Protein AF-A0ABD1WLR8-F1 (afdb_monomer_lite)
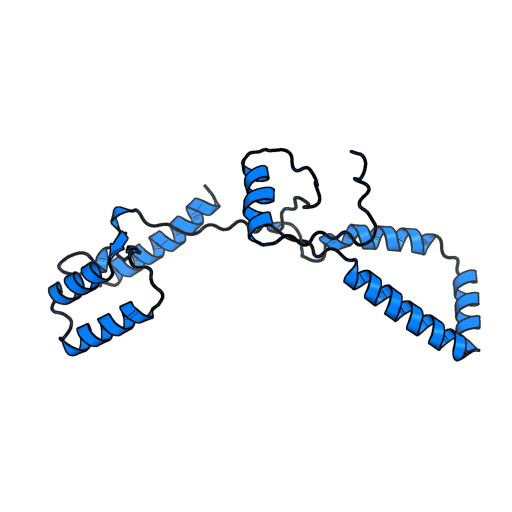
Radius of gyration: 30.04 Å; chains: 1; bounding box: 55×39×84 Å

pLDDT: mean 82.04, std 11.52, range [43.66, 96.5]

Structure (mmCIF, N/CA/C/O backbone):
data_AF-A0ABD1WLR8-F1
#
_entry.id   AF-A0ABD1WLR8-F1
#
loop_
_atom_site.group_PDB
_atom_site.id
_atom_site.type_symbol
_atom_site.label_atom_id
_atom_site.label_alt_id
_atom_site.label_comp_id
_atom_site.label_asym_id
_atom_site.label_entity_id
_atom_site.label_seq_id
_atom_site.pdbx_PDB_ins_code
_atom_site.Cartn_x
_atom_site.Cartn_y
_atom_site.Cartn_z
_atom_site.occupancy
_atom_site.B_iso_or_equiv
_atom_site.auth_seq_id
_atom_site.auth_comp_id
_atom_site.auth_asym_id
_atom_site.auth_atom_id
_atom_site.pdbx_PDB_model_num
ATOM 1 N N . MET A 1 1 ? 25.481 14.832 -16.819 1.00 43.66 1 MET A N 1
ATOM 2 C CA . MET A 1 1 ? 26.320 13.891 -16.044 1.00 43.66 1 MET A CA 1
ATOM 3 C C . MET A 1 1 ? 26.697 12.745 -16.978 1.00 43.66 1 MET A C 1
ATOM 5 O O . MET A 1 1 ? 25.831 12.328 -17.736 1.00 43.66 1 MET A O 1
ATOM 9 N N . ALA A 1 2 ? 27.966 12.332 -17.043 1.00 44.97 2 ALA A N 1
ATOM 10 C CA . ALA A 1 2 ? 28.399 11.295 -17.988 1.00 44.97 2 ALA A CA 1
ATOM 11 C C . ALA A 1 2 ? 27.737 9.940 -17.654 1.00 44.97 2 ALA A C 1
ATOM 13 O O . ALA A 1 2 ? 27.607 9.628 -16.468 1.00 44.97 2 ALA A O 1
ATOM 14 N N . PRO A 1 3 ? 27.304 9.147 -18.652 1.00 57.06 3 PRO A N 1
ATOM 15 C CA . PRO A 1 3 ? 26.682 7.851 -18.405 1.00 57.06 3 PRO A CA 1
ATOM 16 C C . PRO A 1 3 ? 27.693 6.899 -17.758 1.00 57.06 3 PRO A C 1
ATOM 18 O O . PRO A 1 3 ? 28.807 6.732 -18.254 1.00 57.06 3 PRO A O 1
ATOM 21 N N . VAL A 1 4 ? 27.308 6.281 -16.641 1.00 63.69 4 VAL A N 1
ATOM 22 C CA . VAL A 1 4 ? 28.120 5.260 -15.969 1.00 63.69 4 VAL A CA 1
ATOM 23 C C . VAL A 1 4 ? 28.289 4.076 -16.925 1.00 63.69 4 VAL A C 1
ATOM 25 O O . VAL A 1 4 ? 27.307 3.456 -17.332 1.00 63.69 4 VAL A O 1
ATOM 28 N N . SER A 1 5 ? 29.529 3.775 -17.316 1.00 72.38 5 SER A N 1
ATOM 29 C CA . SER A 1 5 ? 29.838 2.664 -18.219 1.00 72.38 5 SER A CA 1
ATOM 30 C C . SER A 1 5 ? 29.736 1.335 -17.469 1.00 72.38 5 SER A C 1
ATOM 32 O O . SER A 1 5 ? 30.703 0.872 -16.863 1.00 72.38 5 SER A O 1
ATOM 34 N N . LEU A 1 6 ? 28.545 0.739 -17.477 1.00 76.69 6 LEU A N 1
ATOM 35 C CA . LEU A 1 6 ? 28.316 -0.589 -16.917 1.00 76.69 6 LEU A CA 1
ATOM 36 C C . LEU A 1 6 ? 28.769 -1.666 -17.917 1.00 76.69 6 LEU A C 1
ATOM 38 O O . LEU A 1 6 ? 28.591 -1.493 -19.127 1.00 76.69 6 LEU A O 1
ATOM 42 N N . PRO A 1 7 ? 29.349 -2.783 -17.443 1.00 81.00 7 PRO A N 1
ATOM 43 C CA . PRO A 1 7 ? 29.744 -3.876 -18.317 1.00 81.00 7 PRO A CA 1
ATOM 44 C C . PRO A 1 7 ? 28.524 -4.490 -19.033 1.00 81.00 7 PRO A C 1
ATOM 46 O O . PRO A 1 7 ? 27.419 -4.513 -18.474 1.00 81.00 7 PRO A O 1
ATOM 49 N N . PRO A 1 8 ? 28.701 -5.021 -20.257 1.00 70.31 8 PRO A N 1
ATOM 50 C CA . PRO A 1 8 ? 27.630 -5.685 -20.991 1.00 70.31 8 PRO A CA 1
ATOM 51 C C . PRO A 1 8 ? 26.974 -6.794 -20.160 1.00 70.31 8 PRO A C 1
ATOM 53 O O . PRO A 1 8 ? 27.658 -7.614 -19.552 1.00 70.31 8 PRO A O 1
ATOM 56 N N . GLY A 1 9 ? 25.640 -6.824 -20.142 1.00 75.62 9 GLY A N 1
ATOM 57 C CA . GLY A 1 9 ? 24.861 -7.806 -19.379 1.00 75.62 9 GLY A CA 1
ATOM 58 C C . GLY A 1 9 ? 24.469 -7.365 -17.966 1.00 75.62 9 GLY A C 1
ATOM 59 O O . GLY A 1 9 ? 23.614 -8.016 -17.366 1.00 75.62 9 GLY A O 1
ATOM 60 N N . PHE A 1 10 ? 25.003 -6.249 -17.459 1.00 77.19 10 PHE A N 1
ATOM 61 C CA . PHE A 1 10 ? 24.527 -5.660 -16.209 1.00 77.19 10 PHE A CA 1
ATOM 62 C C . PHE A 1 10 ? 23.103 -5.121 -16.383 1.00 77.19 10 PHE A C 1
ATOM 64 O O . PHE A 1 10 ? 22.791 -4.433 -17.357 1.00 77.19 10 PHE A O 1
ATOM 71 N N . ARG A 1 11 ? 22.215 -5.463 -15.448 1.00 80.50 11 ARG A N 1
ATOM 72 C CA . ARG A 1 11 ? 20.791 -5.123 -15.504 1.00 80.50 11 ARG A CA 1
ATOM 73 C C . ARG A 1 11 ? 20.344 -4.611 -14.155 1.00 80.50 11 ARG A C 1
ATOM 75 O O . ARG A 1 11 ? 20.777 -5.108 -13.122 1.00 80.50 11 ARG A O 1
ATOM 82 N N . PHE A 1 12 ? 19.428 -3.656 -14.181 1.00 85.31 12 PHE A N 1
ATOM 83 C CA . PHE A 1 12 ? 18.734 -3.240 -12.978 1.00 85.31 12 PHE A CA 1
ATOM 84 C C . PHE A 1 12 ? 17.734 -4.334 -12.575 1.00 85.31 12 PHE A C 1
ATOM 86 O O . PHE A 1 12 ? 16.704 -4.505 -13.229 1.00 85.31 12 PHE A O 1
ATOM 93 N N . HIS A 1 13 ? 18.084 -5.126 -11.559 1.00 85.50 13 HIS A N 1
ATOM 94 C CA . HIS A 1 13 ? 17.246 -6.202 -11.019 1.00 85.50 13 HIS A CA 1
ATOM 95 C C . HIS A 1 13 ? 17.310 -6.237 -9.481 1.00 85.50 13 HIS A C 1
ATOM 97 O O . HIS A 1 13 ? 17.793 -7.215 -8.909 1.00 85.50 13 HIS A O 1
ATOM 103 N N . PRO A 1 14 ? 16.910 -5.141 -8.811 1.00 89.00 14 PRO A N 1
ATOM 104 C CA . PRO A 1 14 ? 16.972 -5.062 -7.359 1.00 89.00 14 PRO A CA 1
ATOM 105 C C . PRO A 1 14 ? 15.937 -5.986 -6.708 1.00 89.00 14 PRO A C 1
ATOM 107 O O . PRO A 1 14 ? 14.870 -6.238 -7.270 1.00 89.00 14 PRO A O 1
ATOM 110 N N . LYS A 1 15 ? 16.232 -6.448 -5.495 1.00 90.62 15 LYS A N 1
ATOM 111 C CA . LYS A 1 15 ? 15.240 -7.042 -4.591 1.00 90.62 15 LYS A CA 1
ATOM 112 C C . LYS A 1 15 ? 14.341 -5.956 -3.997 1.00 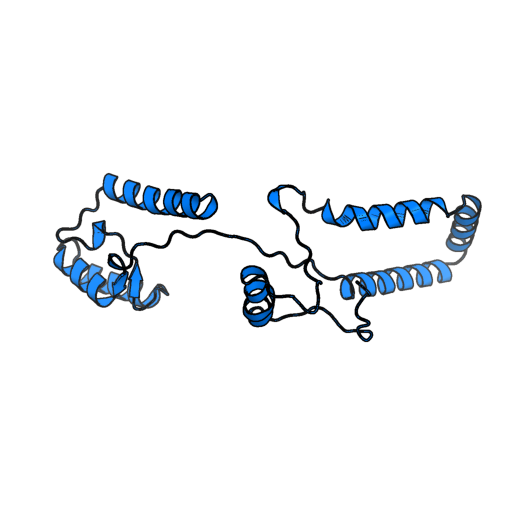90.62 15 LYS A C 1
ATOM 114 O O . LYS A 1 15 ? 14.742 -4.795 -3.908 1.00 90.62 15 LYS A O 1
ATOM 119 N N . ASP A 1 16 ? 13.173 -6.348 -3.493 1.00 90.31 16 ASP A N 1
ATOM 120 C CA . ASP A 1 16 ? 12.236 -5.438 -2.814 1.00 90.31 16 ASP A CA 1
ATOM 121 C C . ASP A 1 16 ? 12.913 -4.669 -1.665 1.00 90.31 16 ASP A C 1
ATOM 123 O O . ASP A 1 16 ? 12.759 -3.457 -1.526 1.00 90.31 16 ASP A O 1
ATOM 127 N N . GLU A 1 17 ? 13.757 -5.360 -0.895 1.00 90.44 17 GLU A N 1
ATOM 128 C CA . GLU A 1 17 ? 14.561 -4.776 0.182 1.00 90.44 17 GLU A CA 1
ATOM 129 C C . GLU A 1 17 ? 15.505 -3.678 -0.324 1.00 90.44 17 GLU A C 1
ATOM 131 O O . GLU A 1 17 ? 15.658 -2.647 0.323 1.00 90.44 17 GLU A O 1
ATOM 136 N N . GLU A 1 18 ? 16.121 -3.863 -1.492 1.00 88.44 18 GLU A N 1
ATOM 137 C CA . GLU A 1 18 ? 17.053 -2.897 -2.077 1.00 88.44 18 GLU A CA 1
ATOM 138 C C . GLU A 1 18 ? 16.301 -1.681 -2.633 1.00 88.44 18 GLU A C 1
ATOM 140 O O . GLU A 1 18 ? 16.735 -0.543 -2.443 1.00 88.44 18 GLU A O 1
ATOM 145 N N . LEU A 1 19 ? 15.134 -1.894 -3.253 1.00 89.88 19 LEU A N 1
ATOM 146 C CA . LEU A 1 19 ? 14.253 -0.809 -3.695 1.00 89.88 19 LEU A CA 1
ATOM 147 C C . LEU A 1 19 ? 13.843 0.089 -2.524 1.00 89.88 19 LEU A C 1
ATOM 149 O O . LEU A 1 19 ? 13.951 1.313 -2.619 1.00 89.88 19 LEU A O 1
ATOM 153 N N . VAL A 1 20 ? 13.428 -0.505 -1.405 1.00 89.00 20 VAL A N 1
ATOM 154 C CA . VAL A 1 20 ? 12.963 0.250 -0.237 1.00 89.00 20 VAL A CA 1
ATOM 155 C C . VAL A 1 20 ? 14.137 0.847 0.545 1.00 89.00 20 VAL A C 1
ATOM 157 O O . VAL A 1 20 ? 14.196 2.058 0.771 1.00 89.00 20 VAL A O 1
ATOM 160 N N . ALA A 1 21 ? 15.088 0.014 0.969 1.00 88.00 21 ALA A N 1
ATOM 161 C CA . ALA A 1 21 ? 16.124 0.411 1.919 1.00 88.00 21 ALA A CA 1
ATOM 162 C C . ALA A 1 21 ? 17.217 1.285 1.296 1.00 88.00 21 ALA A C 1
ATOM 164 O O . ALA A 1 21 ? 17.804 2.105 2.007 1.00 88.00 21 ALA A O 1
ATOM 165 N N . TYR A 1 22 ? 17.488 1.131 -0.005 1.00 89.44 22 TYR A N 1
ATOM 166 C CA . TYR A 1 22 ? 18.488 1.932 -0.705 1.00 89.44 22 TYR A CA 1
ATOM 167 C C . TYR A 1 22 ? 17.846 3.056 -1.520 1.00 89.44 22 TYR A C 1
ATOM 169 O O . TYR A 1 22 ? 18.110 4.222 -1.229 1.00 89.44 22 TYR A O 1
ATOM 177 N N . TYR A 1 23 ? 17.002 2.746 -2.510 1.00 90.56 23 TYR A N 1
ATOM 178 C CA . TYR A 1 23 ? 16.517 3.758 -3.461 1.00 90.56 23 TYR A CA 1
ATOM 179 C C . TYR A 1 23 ? 15.489 4.704 -2.834 1.00 90.56 23 TYR A C 1
ATOM 181 O O . TYR A 1 23 ? 15.702 5.918 -2.809 1.00 90.56 23 TYR A O 1
ATOM 189 N N . LEU A 1 24 ? 14.404 4.156 -2.283 1.00 88.88 24 LEU A N 1
ATOM 190 C CA . LEU A 1 24 ? 13.318 4.948 -1.710 1.00 88.88 24 LEU A CA 1
ATOM 191 C C . LEU A 1 24 ? 13.783 5.743 -0.488 1.00 88.88 24 LEU A C 1
ATOM 193 O O . LEU A 1 24 ? 13.607 6.959 -0.429 1.00 88.88 24 LEU A O 1
ATOM 197 N N . LYS A 1 25 ? 14.446 5.075 0.463 1.00 87.94 25 LYS A N 1
ATOM 198 C CA . LYS A 1 25 ? 14.953 5.720 1.679 1.00 87.94 25 LYS A CA 1
ATOM 199 C C . LYS A 1 25 ? 15.925 6.859 1.373 1.00 87.94 25 LYS A C 1
ATOM 201 O O . LYS A 1 25 ? 15.862 7.900 2.023 1.00 87.94 25 LYS A O 1
ATOM 206 N N . ARG A 1 26 ? 16.830 6.695 0.398 1.00 90.50 26 ARG A N 1
ATOM 207 C CA . ARG A 1 26 ? 17.733 7.784 -0.004 1.00 90.50 26 ARG A CA 1
ATOM 208 C C . ARG A 1 26 ? 16.971 8.935 -0.645 1.00 90.50 26 ARG A C 1
ATOM 210 O O . ARG A 1 26 ? 17.243 10.071 -0.277 1.00 90.50 26 ARG A O 1
ATOM 217 N N . LYS A 1 27 ? 16.009 8.651 -1.527 1.00 86.88 27 LYS A N 1
ATOM 218 C CA . LYS A 1 27 ? 15.189 9.680 -2.176 1.00 86.88 27 LYS A CA 1
ATOM 219 C C . LYS A 1 27 ? 14.429 10.537 -1.159 1.00 86.88 27 LYS A C 1
ATOM 221 O O . LYS A 1 27 ? 14.543 11.756 -1.206 1.00 86.88 27 LYS A O 1
ATOM 226 N N . ILE A 1 28 ? 13.740 9.911 -0.201 1.00 88.56 28 ILE A N 1
ATOM 227 C CA . ILE A 1 28 ? 12.995 10.617 0.861 1.00 88.56 28 ILE A CA 1
ATOM 228 C C . ILE A 1 28 ? 13.931 11.493 1.705 1.00 88.56 28 ILE A C 1
ATOM 230 O O . ILE A 1 28 ? 13.600 12.625 2.040 1.00 88.56 28 ILE A O 1
ATOM 234 N N . ASN A 1 29 ? 15.134 11.000 2.001 1.00 91.19 29 ASN A N 1
ATOM 235 C CA . ASN A 1 29 ? 16.132 11.741 2.773 1.00 91.19 29 ASN A CA 1
ATOM 236 C C . ASN A 1 29 ? 16.923 12.769 1.940 1.00 91.19 29 ASN A C 1
ATOM 238 O O . ASN A 1 29 ? 17.927 13.291 2.426 1.00 91.19 29 ASN A O 1
ATOM 242 N N . GLY A 1 30 ? 16.561 13.005 0.672 1.00 85.81 30 GLY A N 1
ATOM 243 C CA . GLY A 1 30 ? 17.294 13.900 -0.232 1.00 85.81 30 GLY A CA 1
ATOM 244 C C . GLY A 1 30 ? 18.744 13.469 -0.497 1.00 85.81 30 GLY A C 1
ATOM 245 O O . GLY A 1 30 ? 19.585 14.279 -0.884 1.00 85.81 30 GLY A O 1
ATOM 246 N N . CYS A 1 31 ? 19.073 12.201 -0.251 1.00 85.75 31 CYS A N 1
ATOM 247 C CA . CYS A 1 31 ? 20.410 11.658 -0.442 1.00 85.75 31 CYS A CA 1
ATOM 248 C C . CYS A 1 31 ? 20.652 11.336 -1.919 1.00 85.75 31 CYS A C 1
ATOM 250 O O . CYS A 1 31 ? 19.808 10.749 -2.594 1.00 85.75 31 CYS A O 1
ATOM 252 N N . LYS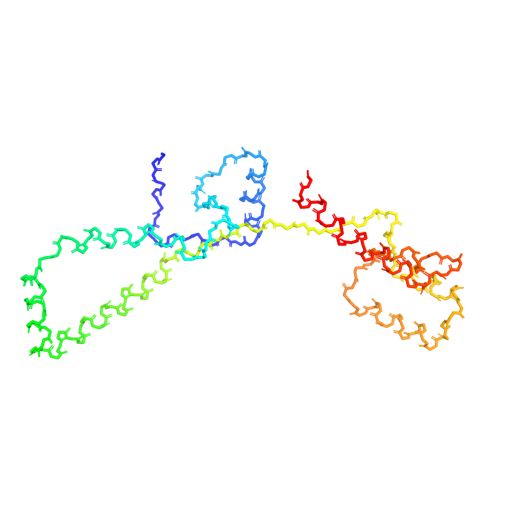 A 1 32 ? 21.858 11.639 -2.404 1.00 82.81 32 LYS A N 1
ATOM 253 C CA . LYS A 1 32 ? 22.264 11.342 -3.781 1.00 82.81 32 LYS A CA 1
ATOM 254 C C . LYS A 1 32 ? 22.234 9.831 -4.056 1.00 82.81 32 LYS A C 1
ATOM 256 O O . LYS A 1 32 ? 22.822 9.043 -3.312 1.00 82.81 32 LYS A O 1
ATOM 261 N N . ILE A 1 33 ? 21.583 9.435 -5.147 1.00 85.00 33 ILE A N 1
ATOM 262 C CA . ILE A 1 33 ? 21.573 8.055 -5.645 1.00 85.00 33 ILE A CA 1
ATOM 263 C C . ILE A 1 33 ? 22.722 7.914 -6.651 1.00 85.00 33 ILE A C 1
ATOM 265 O O . ILE A 1 33 ? 22.885 8.749 -7.537 1.00 85.00 33 ILE A O 1
ATOM 269 N N . GLU A 1 34 ? 23.563 6.890 -6.489 1.00 76.00 34 GLU A N 1
ATOM 270 C CA . GLU A 1 34 ? 24.761 6.693 -7.329 1.00 76.00 34 GLU A CA 1
ATOM 271 C C . GLU A 1 34 ? 24.412 6.368 -8.785 1.00 76.00 34 GLU A C 1
ATOM 273 O O . GLU A 1 34 ? 25.158 6.708 -9.702 1.00 76.00 34 GLU A O 1
ATOM 278 N N . LEU A 1 35 ? 23.255 5.741 -8.983 1.00 72.81 35 LEU A N 1
ATOM 279 C CA . LEU A 1 35 ? 22.714 5.336 -10.267 1.00 72.81 35 LEU A CA 1
ATOM 280 C C . LEU A 1 35 ? 21.312 5.936 -10.423 1.00 72.81 35 LEU A C 1
ATOM 282 O O . LEU A 1 35 ? 20.330 5.375 -9.939 1.00 72.81 35 LEU A O 1
ATOM 286 N N . GLU A 1 36 ? 21.220 7.082 -11.097 1.00 69.62 36 GLU A N 1
ATOM 287 C CA . GLU A 1 36 ? 19.968 7.794 -11.407 1.00 69.62 36 GLU A CA 1
ATOM 288 C C . GLU A 1 36 ? 19.190 7.071 -12.531 1.00 69.62 36 GLU A C 1
ATOM 290 O O . GLU A 1 36 ? 18.945 7.596 -13.612 1.00 69.62 36 GLU A O 1
ATOM 295 N N . ILE A 1 37 ? 18.893 5.787 -12.303 1.00 77.88 37 ILE A N 1
ATOM 296 C CA . ILE A 1 37 ? 18.243 4.874 -13.257 1.00 77.88 37 ILE A CA 1
ATOM 297 C C . ILE A 1 37 ? 16.712 4.982 -13.169 1.00 77.88 37 ILE A C 1
ATOM 299 O O . ILE A 1 37 ? 16.018 4.727 -14.152 1.00 77.88 37 ILE A O 1
ATOM 303 N N . ILE A 1 38 ? 16.174 5.338 -11.997 1.00 80.25 38 ILE A N 1
ATOM 304 C CA . ILE A 1 38 ? 14.731 5.470 -11.765 1.00 80.25 38 ILE A CA 1
ATOM 305 C C . ILE A 1 38 ? 14.299 6.888 -12.151 1.00 80.25 38 ILE A C 1
ATOM 307 O O . ILE A 1 38 ? 14.689 7.854 -11.501 1.00 80.25 38 ILE A O 1
ATOM 311 N N . LEU A 1 39 ? 13.493 6.998 -13.207 1.00 73.75 39 LEU A N 1
ATOM 312 C CA . LEU A 1 39 ? 12.928 8.263 -13.681 1.00 73.75 39 LEU A CA 1
ATOM 313 C C . LEU A 1 39 ? 11.820 8.761 -12.743 1.00 73.75 39 LEU A C 1
ATOM 315 O O . LEU A 1 39 ? 10.993 7.978 -12.276 1.00 73.75 39 LEU A O 1
ATOM 319 N N . GLU A 1 40 ? 11.765 10.072 -12.522 1.00 71.69 40 GLU A N 1
ATOM 320 C CA . GLU A 1 40 ? 10.657 10.724 -11.822 1.00 71.69 40 GLU A CA 1
ATOM 321 C C . GLU A 1 40 ? 9.584 11.135 -12.828 1.00 71.69 40 GLU A C 1
ATOM 323 O O . GLU A 1 40 ? 9.838 11.938 -13.725 1.00 71.69 40 GLU A O 1
ATOM 328 N N . VAL A 1 41 ? 8.388 10.561 -12.703 1.00 74.94 41 VAL A N 1
ATOM 329 C CA . VAL A 1 41 ? 7.246 10.860 -13.572 1.00 74.94 41 VAL A CA 1
ATOM 330 C C . VAL A 1 41 ? 5.987 10.913 -12.720 1.00 74.94 41 VAL A C 1
ATOM 332 O O . VAL A 1 41 ? 5.774 10.049 -11.870 1.00 74.94 41 VAL A O 1
ATOM 335 N N . ASP A 1 42 ? 5.147 11.914 -12.972 1.00 73.31 42 ASP A N 1
ATOM 336 C CA . ASP A 1 42 ? 3.802 11.995 -12.410 1.00 73.31 42 ASP A CA 1
ATOM 337 C C . ASP A 1 42 ? 2.868 11.058 -13.188 1.00 73.31 42 ASP A C 1
ATOM 339 O O . ASP A 1 42 ? 2.379 11.384 -14.272 1.00 73.31 42 ASP A O 1
ATOM 343 N N . LEU A 1 43 ? 2.652 9.862 -12.642 1.00 68.88 43 LEU A N 1
ATOM 344 C CA . LEU A 1 43 ? 1.846 8.812 -13.271 1.00 68.88 43 LEU A CA 1
ATOM 345 C C . LEU A 1 43 ? 0.376 9.186 -13.439 1.00 68.88 43 LEU A C 1
ATOM 347 O O . LEU A 1 43 ? -0.296 8.610 -14.287 1.00 68.88 43 LEU A O 1
ATOM 351 N N . TYR A 1 44 ? -0.123 10.145 -12.663 1.00 65.44 44 TYR A N 1
ATOM 352 C CA . TYR A 1 44 ? -1.524 10.550 -12.717 1.00 65.44 44 TYR A CA 1
ATOM 353 C C . TYR A 1 44 ? -1.813 11.530 -13.857 1.00 65.44 44 TYR A C 1
ATOM 355 O O . TYR A 1 44 ? -2.974 11.785 -14.170 1.00 65.44 44 TYR A O 1
ATOM 363 N N . LYS A 1 45 ? -0.770 12.070 -14.498 1.00 73.94 45 LYS A N 1
ATOM 364 C CA . LYS A 1 45 ? -0.885 13.011 -15.622 1.00 73.94 45 LYS A CA 1
ATOM 365 C C . LYS A 1 45 ? -0.517 12.414 -16.976 1.00 73.94 45 LYS A C 1
ATOM 367 O O . LYS A 1 45 ? -0.547 13.134 -17.973 1.00 73.94 45 LYS A O 1
ATOM 372 N N . CYS A 1 46 ? -0.139 11.142 -17.027 1.00 65.94 46 CYS A N 1
ATOM 373 C CA . CYS A 1 46 ? 0.333 10.499 -18.249 1.00 65.94 46 CYS A CA 1
ATOM 374 C C . CYS A 1 46 ? -0.404 9.186 -18.474 1.00 65.94 46 CYS A C 1
ATOM 376 O O . CYS A 1 46 ? -0.557 8.386 -17.551 1.00 65.94 46 CYS A O 1
ATOM 378 N N . GLU A 1 47 ? -0.809 8.924 -19.713 1.00 68.31 47 GLU A N 1
ATOM 379 C CA . GLU A 1 47 ? -1.316 7.607 -20.061 1.00 68.31 47 GLU A CA 1
ATOM 380 C C . GLU A 1 47 ? -0.136 6.619 -20.161 1.00 68.31 47 GLU A C 1
ATOM 382 O O . GLU A 1 47 ? 0.979 7.006 -20.530 1.00 68.31 47 GLU A O 1
ATOM 387 N N . PRO A 1 48 ? -0.323 5.321 -19.858 1.00 69.56 48 PRO A N 1
ATOM 388 C CA . PRO A 1 48 ? 0.777 4.350 -19.805 1.00 69.56 48 PRO A CA 1
ATOM 389 C C . 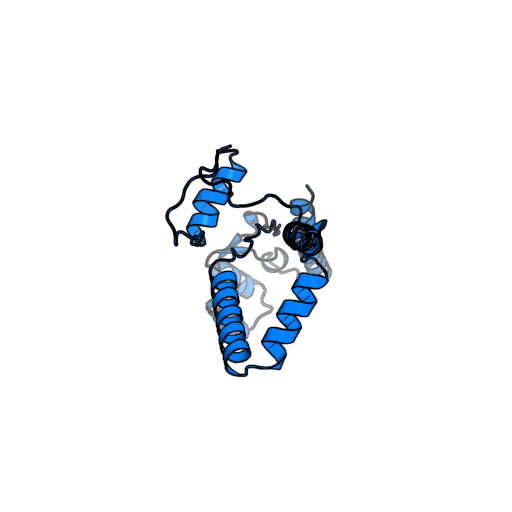PRO A 1 48 ? 1.638 4.271 -21.080 1.00 69.56 48 PRO A C 1
ATOM 391 O O . PRO A 1 48 ? 2.810 3.888 -21.026 1.00 69.56 48 PRO A O 1
ATOM 394 N N . TRP A 1 49 ? 1.068 4.620 -22.237 1.00 70.31 49 TRP A N 1
ATOM 395 C CA . TRP A 1 49 ? 1.747 4.642 -23.535 1.00 70.31 49 TRP A CA 1
ATOM 396 C C . TRP A 1 49 ? 2.530 5.927 -23.818 1.00 70.31 49 TRP A C 1
ATOM 398 O O . TRP A 1 49 ? 3.445 5.889 -24.644 1.00 70.31 49 TRP A O 1
ATOM 408 N N . ASP A 1 50 ? 2.261 7.027 -23.115 1.00 71.19 50 ASP A N 1
ATOM 409 C CA . ASP A 1 50 ? 2.980 8.293 -23.306 1.00 71.19 50 ASP A CA 1
ATOM 410 C C . ASP A 1 50 ? 4.464 8.171 -22.935 1.00 71.19 50 ASP A C 1
ATOM 412 O O . ASP A 1 50 ? 5.326 8.858 -23.487 1.00 71.19 50 ASP A O 1
ATOM 416 N N . LEU A 1 51 ? 4.805 7.195 -22.090 1.00 65.94 51 LEU A N 1
ATOM 417 C CA . LEU A 1 51 ? 6.190 6.870 -21.759 1.00 65.94 51 LEU A CA 1
ATOM 418 C C . LEU A 1 51 ? 6.996 6.275 -22.936 1.00 65.94 51 LEU A C 1
ATOM 420 O O . LEU A 1 51 ? 8.219 6.165 -22.848 1.00 65.94 51 LEU A O 1
ATOM 424 N N . LEU A 1 52 ? 6.340 5.865 -24.032 1.00 65.75 52 LEU A N 1
ATOM 425 C CA . LEU A 1 52 ? 6.971 5.277 -25.228 1.00 65.75 52 LEU A CA 1
ATOM 426 C C . LEU A 1 52 ? 7.250 6.298 -26.339 1.00 65.75 52 LEU A C 1
ATOM 428 O O . LEU A 1 52 ? 7.973 5.993 -27.292 1.00 65.75 52 LEU A O 1
ATOM 432 N N . VAL A 1 53 ? 6.722 7.514 -26.212 1.00 70.88 53 VAL A N 1
ATOM 433 C CA . VAL A 1 53 ? 6.873 8.608 -27.181 1.00 70.88 53 VAL A CA 1
ATOM 434 C C . VAL A 1 53 ? 8.335 8.905 -27.572 1.00 70.88 53 VAL A C 1
ATOM 436 O O . VAL A 1 53 ? 8.582 9.085 -28.769 1.00 70.88 53 VAL A O 1
ATOM 439 N N . PRO A 1 54 ? 9.346 8.900 -26.672 1.00 64.81 54 PRO A N 1
ATOM 440 C CA . PRO A 1 54 ? 10.734 9.135 -27.086 1.00 64.81 54 PRO A CA 1
ATOM 441 C C . PRO A 1 54 ? 11.288 8.055 -28.032 1.00 64.81 54 PRO A C 1
ATOM 443 O O . PRO A 1 54 ? 12.045 8.379 -28.947 1.00 64.81 54 PRO A O 1
ATOM 446 N N . LEU A 1 55 ? 10.866 6.791 -27.890 1.00 57.81 55 LEU A N 1
ATOM 447 C CA . LEU A 1 55 ? 11.251 5.718 -28.818 1.00 57.81 55 LEU A CA 1
ATOM 448 C C . LEU A 1 55 ? 10.591 5.901 -30.189 1.00 57.81 55 LEU A C 1
ATOM 450 O O . LEU A 1 55 ? 11.251 5.743 -31.215 1.00 57.81 55 LEU A O 1
ATOM 454 N N . LEU A 1 56 ? 9.315 6.296 -30.215 1.00 68.56 56 LEU A N 1
ATOM 455 C CA . LEU A 1 56 ? 8.590 6.574 -31.459 1.00 68.56 56 LEU A CA 1
ATOM 456 C C . LEU A 1 56 ? 9.215 7.740 -32.238 1.00 68.56 56 LEU A C 1
ATOM 458 O O . LEU A 1 56 ? 9.285 7.690 -33.466 1.00 68.56 56 LEU A O 1
ATOM 462 N N . ARG A 1 57 ? 9.748 8.755 -31.544 1.00 65.00 57 ARG A N 1
ATOM 463 C CA . ARG A 1 57 ? 10.451 9.877 -32.186 1.00 65.00 57 ARG A CA 1
ATOM 464 C C . ARG A 1 57 ? 11.766 9.469 -32.840 1.00 65.00 57 ARG A C 1
ATOM 466 O O . ARG A 1 57 ? 12.005 9.860 -33.981 1.00 65.00 57 ARG A O 1
ATOM 473 N N . ILE A 1 58 ? 12.572 8.645 -32.174 1.00 67.31 58 ILE A N 1
ATOM 474 C CA . ILE A 1 58 ? 13.828 8.122 -32.738 1.00 67.31 58 ILE A CA 1
ATOM 475 C C . ILE A 1 58 ? 13.542 7.262 -33.977 1.00 67.31 58 ILE A C 1
ATOM 477 O O . ILE A 1 58 ? 14.185 7.431 -35.011 1.00 67.31 58 ILE A O 1
ATOM 481 N N . VAL A 1 59 ? 12.526 6.397 -33.906 1.00 68.94 59 VAL A N 1
ATOM 482 C CA . VAL A 1 59 ? 12.094 5.576 -35.047 1.00 68.94 59 VAL A CA 1
ATOM 483 C C . VAL A 1 59 ? 11.617 6.457 -36.206 1.00 68.94 59 VAL A C 1
ATOM 485 O O . VAL A 1 59 ? 12.028 6.230 -37.340 1.00 68.94 59 VAL A O 1
ATOM 488 N N . SER A 1 60 ? 10.835 7.509 -35.941 1.00 68.94 60 SER A N 1
ATOM 489 C CA . SER A 1 60 ? 10.365 8.429 -36.989 1.00 68.94 60 SER A CA 1
ATOM 490 C C . SER A 1 60 ? 11.501 9.188 -37.691 1.00 68.94 60 SER A C 1
ATOM 492 O O . SER A 1 60 ? 11.483 9.325 -38.913 1.00 68.94 60 SER A O 1
ATOM 494 N N . ALA A 1 61 ? 12.529 9.609 -36.945 1.00 65.62 61 ALA A N 1
ATOM 495 C CA . ALA A 1 61 ? 13.698 10.285 -37.502 1.00 65.62 61 ALA A CA 1
ATOM 496 C C . ALA A 1 61 ? 14.555 9.332 -38.353 1.00 65.62 61 ALA A C 1
ATOM 498 O O . ALA A 1 61 ? 15.051 9.715 -39.412 1.00 65.62 61 ALA A O 1
ATOM 499 N N . HIS A 1 62 ? 14.672 8.062 -37.958 1.00 61.66 62 HIS A N 1
ATOM 500 C CA . HIS A 1 62 ? 15.358 7.058 -38.773 1.00 61.66 62 HIS A CA 1
ATOM 501 C C . HIS A 1 62 ? 14.562 6.643 -40.017 1.00 61.66 62 HIS A C 1
ATOM 503 O O . HIS A 1 62 ? 15.160 6.425 -41.072 1.00 61.66 62 HIS A O 1
ATOM 509 N N . LEU A 1 63 ? 13.227 6.608 -39.953 1.00 61.25 63 LEU A N 1
ATOM 510 C CA . LEU A 1 63 ? 12.399 6.395 -41.145 1.00 61.25 63 LEU A CA 1
ATOM 511 C C . LEU A 1 63 ? 12.564 7.522 -42.175 1.00 61.25 63 LEU A C 1
ATOM 513 O O . LEU A 1 63 ? 12.543 7.240 -43.368 1.00 61.25 63 LEU A O 1
ATOM 517 N N . SER A 1 64 ? 12.800 8.769 -41.746 1.00 61.69 64 SER A N 1
ATOM 518 C CA . SER A 1 64 ? 13.049 9.881 -42.680 1.00 61.69 64 SER A CA 1
ATOM 519 C C . SER A 1 64 ? 14.380 9.801 -43.442 1.00 61.69 64 SER A C 1
ATOM 521 O O . SER A 1 64 ? 14.548 10.511 -44.428 1.00 61.69 64 SER A O 1
ATOM 523 N N . THR A 1 65 ? 15.307 8.928 -43.031 1.00 67.00 65 THR A N 1
ATOM 524 C CA . THR A 1 65 ? 16.575 8.685 -43.749 1.00 67.00 65 THR A CA 1
ATOM 525 C C . THR A 1 65 ? 16.512 7.537 -44.763 1.00 67.00 65 THR A C 1
ATOM 527 O O . THR A 1 65 ? 17.476 7.330 -45.492 1.00 67.00 65 THR A O 1
ATOM 530 N N . PHE A 1 66 ? 15.402 6.795 -44.826 1.00 65.50 66 PHE A N 1
ATOM 531 C CA . PHE A 1 66 ? 15.226 5.667 -45.745 1.00 65.50 66 PHE A CA 1
ATOM 532 C C . PHE A 1 66 ? 14.622 6.142 -47.078 1.00 65.50 66 PHE A C 1
ATOM 534 O O . PHE A 1 66 ? 13.520 6.693 -47.095 1.00 65.50 66 PHE A O 1
ATOM 541 N N . SER A 1 67 ? 15.324 5.935 -48.198 1.00 72.31 67 SER A N 1
ATOM 542 C CA . SER A 1 67 ? 14.837 6.311 -49.533 1.00 72.31 67 SER A CA 1
ATOM 543 C C . SER A 1 67 ? 13.845 5.279 -50.089 1.00 72.31 67 SER A C 1
ATOM 545 O O . SER A 1 67 ? 13.888 4.092 -49.758 1.00 72.31 67 SER A O 1
ATOM 547 N N . VAL A 1 68 ? 12.951 5.714 -50.983 1.00 69.25 68 VAL A N 1
ATOM 548 C CA . VAL A 1 68 ? 11.992 4.835 -51.682 1.00 69.25 68 VAL A CA 1
ATOM 549 C C . VAL A 1 68 ? 12.722 3.813 -52.565 1.00 69.25 68 VAL A C 1
ATOM 551 O O . VAL A 1 68 ? 12.252 2.687 -52.724 1.00 69.25 68 VAL A O 1
ATOM 554 N N . GLU A 1 69 ? 13.899 4.166 -53.085 1.00 71.00 69 GLU A N 1
ATOM 555 C CA . GLU A 1 69 ? 14.740 3.269 -53.888 1.00 71.00 69 GLU A CA 1
ATOM 556 C C . GLU A 1 69 ? 15.281 2.090 -53.061 1.00 71.00 69 GLU A C 1
ATOM 558 O O . GLU A 1 69 ? 15.240 0.945 -53.518 1.00 71.00 69 GLU A O 1
ATOM 563 N N . ASP A 1 70 ? 15.671 2.337 -51.807 1.00 68.38 70 ASP A N 1
ATOM 564 C CA . ASP A 1 70 ? 16.139 1.301 -50.878 1.00 68.38 70 ASP A CA 1
ATOM 565 C C . ASP A 1 70 ? 15.010 0.328 -50.502 1.00 68.38 70 ASP A C 1
ATOM 567 O O . ASP A 1 70 ? 15.219 -0.884 -50.405 1.00 68.38 70 ASP A O 1
ATOM 571 N N . LEU A 1 71 ? 13.782 0.841 -50.356 1.00 69.19 71 LEU A N 1
ATOM 572 C CA . LEU A 1 71 ? 12.576 0.039 -50.112 1.00 69.19 71 LEU A CA 1
ATOM 573 C C . LEU A 1 71 ? 12.236 -0.873 -51.299 1.00 69.19 71 LEU A C 1
ATOM 575 O O . LEU A 1 71 ? 11.874 -2.035 -51.099 1.00 69.19 71 LEU A O 1
ATOM 579 N N . VAL A 1 72 ? 12.377 -0.379 -52.533 1.00 71.25 72 VAL A N 1
ATOM 580 C CA . VAL A 1 72 ? 12.135 -1.165 -53.755 1.00 71.25 72 VAL A CA 1
ATOM 581 C C . VAL A 1 72 ? 13.204 -2.247 -53.934 1.00 71.25 72 VAL A C 1
ATOM 583 O O . VAL A 1 72 ? 12.867 -3.388 -54.269 1.00 71.25 72 VAL A O 1
ATOM 586 N N . LEU A 1 73 ? 14.472 -1.937 -53.644 1.00 70.06 73 LEU A N 1
ATOM 587 C CA . LEU A 1 73 ? 15.570 -2.904 -53.685 1.00 70.06 73 LEU A CA 1
ATOM 588 C C . LEU A 1 73 ? 15.361 -4.027 -52.656 1.00 70.06 73 LEU A C 1
ATOM 590 O O . LEU A 1 73 ? 15.428 -5.207 -53.008 1.00 70.06 73 LEU A O 1
ATOM 594 N N . LEU A 1 74 ? 15.017 -3.673 -51.415 1.00 67.25 74 LEU A N 1
ATOM 595 C CA . LEU A 1 74 ? 14.725 -4.620 -50.336 1.00 67.25 74 LEU A CA 1
ATOM 596 C C . LEU A 1 74 ? 13.535 -5.531 -50.684 1.00 67.25 74 LEU A C 1
ATOM 598 O O . LEU A 1 74 ? 13.597 -6.749 -50.513 1.00 67.25 74 LEU A O 1
ATOM 602 N N . TRP A 1 75 ? 12.467 -4.952 -51.236 1.00 63.25 75 TRP A N 1
ATOM 603 C CA . TRP A 1 75 ? 11.272 -5.675 -51.672 1.00 63.25 75 TRP A CA 1
ATOM 604 C C . TRP A 1 75 ? 11.554 -6.643 -52.827 1.00 63.25 75 TRP A C 1
ATOM 606 O O . TRP A 1 75 ? 11.022 -7.755 -52.849 1.00 63.25 75 TRP A O 1
ATOM 616 N N . SER A 1 76 ? 12.421 -6.258 -53.768 1.00 65.50 76 SER A N 1
ATOM 617 C CA . SER A 1 76 ? 12.843 -7.130 -54.869 1.00 65.50 76 SER A CA 1
ATOM 618 C C . SER A 1 76 ? 13.689 -8.315 -54.379 1.00 65.50 76 SER A C 1
ATOM 620 O O . SER A 1 76 ? 13.461 -9.445 -54.801 1.00 65.50 76 SER A O 1
ATOM 622 N N . GLN A 1 77 ? 14.592 -8.098 -53.417 1.00 63.28 77 GLN A N 1
ATOM 623 C CA . GLN A 1 77 ? 15.446 -9.141 -52.836 1.00 63.28 77 GLN A CA 1
ATOM 624 C C . GLN A 1 77 ? 14.663 -10.128 -51.952 1.00 63.28 77 GLN A C 1
ATOM 626 O O . GLN A 1 77 ? 14.949 -11.326 -51.963 1.00 63.28 77 GLN A O 1
ATOM 631 N N . LEU A 1 78 ? 13.643 -9.660 -51.220 1.00 61.66 78 LEU A N 1
ATOM 632 C CA . LEU A 1 78 ? 12.779 -10.529 -50.409 1.00 61.66 78 LEU A CA 1
ATOM 633 C C . LEU A 1 78 ? 11.816 -11.383 -51.248 1.00 61.66 78 LEU A C 1
ATOM 635 O O . LEU A 1 78 ? 11.477 -12.492 -50.840 1.00 61.66 78 LEU A O 1
ATOM 639 N N . LYS A 1 79 ? 11.374 -10.892 -52.412 1.00 61.44 79 LYS A N 1
ATOM 640 C CA . LYS A 1 79 ? 10.401 -11.592 -53.268 1.00 61.44 79 LYS A CA 1
ATOM 641 C C . LYS A 1 79 ? 10.948 -12.833 -53.976 1.00 61.44 79 LYS A C 1
ATOM 643 O O . LYS A 1 79 ? 10.159 -13.710 -54.315 1.00 61.44 79 LYS A O 1
ATOM 648 N N . PHE A 1 80 ? 12.258 -12.915 -54.208 1.00 59.84 80 PHE A N 1
ATOM 649 C CA . PHE A 1 80 ? 12.842 -13.929 -55.097 1.00 59.84 80 PHE A CA 1
ATOM 650 C C . PHE A 1 80 ? 13.699 -14.993 -54.403 1.00 59.84 80 PHE A C 1
ATOM 652 O O . PHE A 1 80 ? 14.216 -15.880 -55.079 1.00 59.84 80 PHE A O 1
ATOM 659 N N . ASN A 1 81 ? 13.841 -14.969 -53.072 1.00 65.62 81 ASN A N 1
ATOM 660 C CA . ASN A 1 81 ? 14.667 -15.960 -52.387 1.00 65.62 81 ASN A CA 1
ATOM 661 C C . ASN A 1 81 ? 14.103 -16.362 -51.014 1.00 65.62 81 ASN A C 1
ATOM 663 O O . ASN A 1 81 ? 14.198 -15.611 -50.043 1.00 65.62 81 ASN A O 1
ATOM 667 N N . LEU A 1 82 ? 13.559 -17.584 -50.925 1.00 76.75 82 LEU A N 1
ATOM 668 C CA . LEU A 1 82 ? 13.029 -18.183 -49.691 1.00 76.75 82 LEU A CA 1
ATOM 669 C C . LEU A 1 82 ? 14.064 -18.158 -48.552 1.00 76.75 82 LEU A C 1
ATOM 671 O O . LEU A 1 82 ? 13.710 -17.926 -47.398 1.00 76.75 82 LEU A O 1
ATOM 675 N N . GLY A 1 83 ? 15.350 -18.327 -48.882 1.00 80.50 83 GLY A N 1
ATOM 676 C CA . GLY A 1 83 ? 16.440 -18.249 -47.908 1.00 80.50 83 GLY A CA 1
ATOM 677 C C . GLY A 1 83 ? 16.573 -16.865 -47.269 1.00 80.50 83 GLY A C 1
ATOM 678 O O . GLY A 1 83 ? 16.776 -16.771 -46.062 1.00 80.50 83 GLY A O 1
ATOM 679 N N . SER A 1 84 ? 16.377 -15.794 -48.044 1.00 77.31 84 SER A N 1
ATOM 680 C CA . SER A 1 84 ? 16.418 -14.415 -47.537 1.00 77.31 84 SER A CA 1
ATOM 681 C C . SER A 1 84 ? 15.285 -14.158 -46.538 1.00 77.31 84 SER A C 1
ATOM 683 O O . SER A 1 84 ? 15.522 -13.660 -45.439 1.00 77.31 84 SER A O 1
ATOM 685 N N . TYR A 1 85 ? 14.065 -14.612 -46.854 1.00 80.88 85 TYR A N 1
ATOM 686 C CA . TYR A 1 85 ? 12.917 -14.508 -45.948 1.00 80.88 85 TYR A CA 1
ATOM 687 C C . TYR A 1 85 ? 13.150 -15.241 -44.619 1.00 80.88 85 TYR A C 1
ATOM 689 O O . TYR A 1 85 ? 12.916 -14.679 -43.546 1.00 80.88 85 TYR A O 1
ATOM 697 N N . VAL A 1 86 ? 13.652 -16.480 -44.676 1.00 85.94 86 VAL A N 1
ATOM 698 C CA . VAL A 1 86 ? 13.940 -17.276 -43.474 1.00 85.94 86 VAL A CA 1
ATOM 699 C C . VAL A 1 86 ? 15.005 -16.587 -42.620 1.00 85.94 86 VAL A C 1
ATOM 701 O O . VAL A 1 86 ? 14.780 -16.389 -41.428 1.00 85.94 86 VAL A O 1
ATOM 704 N N . VAL A 1 87 ? 16.112 -16.134 -43.214 1.00 86.75 87 VAL A N 1
ATOM 705 C CA . VAL A 1 87 ? 17.181 -15.430 -42.486 1.00 86.75 87 VAL A CA 1
ATOM 706 C C . VAL A 1 87 ? 16.670 -14.136 -41.845 1.00 86.75 87 VAL A C 1
ATOM 708 O O . VAL A 1 87 ? 16.911 -13.915 -40.658 1.00 86.75 87 VAL A O 1
ATOM 711 N N . CYS A 1 88 ? 15.909 -13.314 -42.572 1.00 81.00 88 CYS A N 1
ATOM 712 C CA . CYS A 1 88 ? 15.322 -12.089 -42.029 1.00 81.00 88 CYS A CA 1
ATOM 713 C C . CYS A 1 88 ? 14.336 -12.372 -40.887 1.00 81.00 88 CYS A C 1
ATOM 715 O O . CYS A 1 88 ? 14.375 -11.686 -39.869 1.00 81.00 88 CYS A O 1
ATOM 717 N N . SER A 1 89 ? 13.484 -13.395 -41.010 1.00 86.12 89 SER A N 1
ATOM 718 C CA . SER A 1 89 ? 12.538 -13.771 -39.949 1.00 86.12 89 SER A CA 1
ATOM 719 C C . SER A 1 89 ? 13.250 -14.227 -38.670 1.00 86.12 89 SER A C 1
ATOM 721 O O . SER A 1 89 ? 12.902 -13.781 -37.576 1.00 86.12 89 SER A O 1
ATOM 723 N N . VAL A 1 90 ? 14.304 -15.042 -38.798 1.00 91.69 90 VAL A N 1
ATOM 724 C CA . VAL A 1 90 ? 15.114 -15.522 -37.669 1.00 91.69 90 VAL A CA 1
ATOM 725 C C . VAL A 1 90 ? 15.850 -14.360 -37.010 1.00 91.69 90 VAL A C 1
ATOM 727 O O . VAL A 1 90 ? 15.839 -14.250 -35.784 1.00 91.69 90 VAL A O 1
ATOM 730 N N . LEU A 1 91 ? 16.426 -13.459 -37.811 1.00 90.44 91 LEU A N 1
ATOM 731 C CA . LEU A 1 91 ? 17.080 -12.249 -37.322 1.00 90.44 91 LEU A CA 1
ATOM 732 C C . LEU A 1 91 ? 16.093 -11.359 -36.554 1.00 90.44 91 LEU A C 1
ATOM 734 O O . LEU A 1 91 ? 16.403 -10.926 -35.450 1.00 90.44 91 LEU A O 1
ATOM 738 N N . MET A 1 92 ? 14.888 -11.133 -37.082 1.00 87.19 92 MET A N 1
ATOM 739 C CA . MET A 1 92 ? 13.864 -10.317 -36.421 1.00 87.19 92 MET A CA 1
ATOM 740 C C . MET A 1 92 ? 13.383 -10.935 -35.104 1.00 87.19 92 MET A C 1
ATOM 742 O O . MET A 1 92 ? 13.253 -10.222 -34.111 1.00 87.19 92 MET A O 1
ATOM 746 N N . VAL A 1 93 ? 13.169 -12.255 -35.051 1.00 93.69 93 VAL A N 1
ATOM 747 C CA . VAL A 1 93 ? 12.803 -12.954 -33.805 1.00 93.69 93 VAL A CA 1
ATOM 748 C C . VAL A 1 93 ? 13.943 -12.893 -32.787 1.00 93.69 93 VAL A C 1
ATOM 750 O O . VAL A 1 93 ? 13.697 -12.657 -31.602 1.00 93.69 93 VAL A O 1
ATOM 753 N N . PHE A 1 94 ? 15.189 -13.067 -33.230 1.00 92.44 94 PHE A N 1
ATOM 754 C CA . PHE A 1 94 ? 16.371 -12.983 -32.376 1.00 92.44 94 PHE A CA 1
ATOM 755 C C . PHE A 1 94 ? 16.566 -11.573 -31.810 1.00 92.44 94 PHE A C 1
ATOM 757 O O . PHE A 1 94 ? 16.675 -11.416 -30.595 1.00 92.44 94 PHE A O 1
ATOM 764 N N . LEU A 1 95 ? 16.533 -10.547 -32.664 1.00 87.94 95 LEU A N 1
ATOM 765 C CA . LEU A 1 95 ? 16.627 -9.144 -32.261 1.00 87.94 95 LEU A CA 1
ATOM 766 C C . LEU A 1 95 ? 15.449 -8.733 -31.373 1.00 87.94 95 LEU A C 1
ATOM 768 O O . LEU A 1 95 ? 15.656 -8.041 -30.384 1.00 87.94 95 LEU A O 1
ATOM 772 N N . GLY A 1 96 ? 14.234 -9.207 -31.659 1.00 87.12 96 GLY A N 1
ATOM 773 C CA . GLY A 1 96 ? 13.058 -8.983 -30.819 1.00 87.12 96 GLY A CA 1
ATOM 774 C C . GLY A 1 96 ? 13.211 -9.611 -29.434 1.00 87.12 96 GLY A C 1
ATOM 775 O O . GLY A 1 96 ? 12.977 -8.952 -28.424 1.00 87.12 96 GLY A O 1
ATOM 776 N N . ARG A 1 97 ? 13.676 -10.863 -29.356 1.00 88.31 97 ARG A N 1
ATOM 777 C CA . ARG A 1 97 ? 13.988 -11.531 -28.082 1.00 88.31 97 ARG A CA 1
ATOM 778 C C . ARG A 1 97 ? 15.083 -10.806 -27.319 1.00 88.31 97 ARG A C 1
ATOM 780 O O . ARG A 1 97 ? 14.910 -10.581 -26.126 1.00 88.31 97 ARG A O 1
ATOM 787 N N . LEU A 1 98 ? 16.167 -10.415 -27.987 1.00 82.25 98 LEU A N 1
ATOM 788 C CA . LEU A 1 98 ? 17.213 -9.610 -27.371 1.00 82.25 98 LEU A CA 1
ATOM 789 C C . LEU A 1 98 ? 16.640 -8.301 -26.846 1.00 82.25 98 LEU A C 1
ATOM 791 O O . LEU A 1 98 ? 16.841 -8.028 -25.674 1.00 82.25 98 LEU A O 1
ATOM 795 N N . TYR A 1 99 ? 15.849 -7.575 -27.638 1.00 82.81 99 TYR A N 1
ATOM 796 C CA . TYR A 1 99 ? 15.186 -6.340 -27.229 1.00 82.81 99 TYR A CA 1
ATOM 797 C C . TYR A 1 99 ? 14.308 -6.539 -25.991 1.00 82.81 99 TYR A C 1
ATOM 799 O O . TYR A 1 99 ? 14.478 -5.817 -25.017 1.00 82.81 99 TYR A O 1
ATOM 807 N N . PHE A 1 100 ? 13.413 -7.532 -25.971 1.00 77.50 100 PHE A N 1
ATOM 808 C CA . PHE A 1 100 ? 12.558 -7.805 -24.808 1.00 77.50 100 PHE A CA 1
ATOM 809 C C . PHE A 1 100 ? 13.343 -8.263 -23.585 1.00 77.50 100 PHE A C 1
ATOM 811 O O . PHE A 1 100 ? 12.967 -7.932 -22.464 1.00 77.50 100 PHE A O 1
ATOM 818 N N . MET A 1 101 ? 14.433 -9.004 -23.791 1.00 74.12 101 MET A N 1
ATOM 819 C CA . MET A 1 101 ? 15.337 -9.351 -22.709 1.00 74.12 101 MET A CA 1
ATOM 820 C C . MET A 1 101 ? 16.041 -8.098 -22.205 1.00 74.12 101 MET A C 1
ATOM 822 O O . MET A 1 101 ? 16.050 -7.894 -21.006 1.00 74.12 101 MET A O 1
ATOM 826 N N . THR A 1 102 ? 16.627 -7.254 -23.064 1.00 70.00 102 THR A N 1
ATOM 827 C CA . THR A 1 102 ? 17.407 -6.038 -22.734 1.00 70.00 102 THR A CA 1
ATOM 828 C C . THR A 1 102 ? 16.573 -4.850 -22.286 1.00 70.00 102 THR A C 1
ATOM 830 O O . THR A 1 102 ? 17.113 -3.946 -21.658 1.00 70.00 102 THR A O 1
ATOM 833 N N . ARG A 1 103 ? 15.272 -4.844 -22.575 1.00 72.38 103 ARG A N 1
ATOM 834 C CA . ARG A 1 103 ? 14.364 -3.766 -22.200 1.00 72.38 103 ARG A CA 1
ATOM 835 C C . ARG A 1 103 ? 14.219 -3.723 -20.683 1.00 72.38 103 ARG A C 1
ATOM 837 O O . ARG A 1 103 ? 13.724 -4.667 -20.069 1.00 72.38 103 ARG A O 1
ATOM 844 N N . SER A 1 104 ? 14.632 -2.610 -20.086 1.00 61.53 104 SER A N 1
ATOM 845 C CA . SER A 1 104 ? 14.298 -2.296 -18.704 1.00 61.53 104 SER A CA 1
ATOM 846 C C . SER A 1 104 ? 12.778 -2.207 -18.584 1.00 61.53 104 SER A C 1
ATOM 848 O O . SER A 1 104 ? 12.109 -1.519 -19.359 1.00 61.53 104 SER A O 1
ATOM 850 N N . ARG A 1 105 ? 12.209 -2.953 -17.638 1.00 69.25 105 ARG A N 1
ATOM 851 C CA . ARG A 1 105 ? 10.831 -2.713 -17.216 1.00 69.25 105 ARG A CA 1
ATOM 852 C C . ARG A 1 105 ? 10.867 -1.464 -16.353 1.00 69.25 105 ARG A C 1
ATOM 854 O O . ARG A 1 105 ? 11.676 -1.392 -15.432 1.00 69.25 105 ARG A O 1
ATOM 861 N N . ASN A 1 106 ? 10.039 -0.484 -16.684 1.00 67.19 106 ASN A N 1
ATOM 862 C CA . ASN A 1 106 ? 9.926 0.709 -15.861 1.00 67.19 106 ASN A CA 1
ATOM 863 C C . ASN A 1 106 ? 9.372 0.276 -14.501 1.00 67.19 106 ASN A C 1
ATOM 865 O O . ASN A 1 106 ? 8.308 -0.339 -14.433 1.00 67.19 106 ASN A O 1
ATOM 869 N N . ILE A 1 107 ? 10.147 0.520 -13.448 1.00 70.50 107 ILE A N 1
ATOM 870 C CA . ILE A 1 107 ? 9.727 0.306 -12.067 1.00 70.50 107 ILE A CA 1
ATOM 871 C C . ILE A 1 107 ? 9.213 1.649 -11.581 1.00 70.50 107 ILE A C 1
ATOM 873 O O . ILE A 1 107 ? 9.928 2.650 -11.635 1.00 70.50 107 ILE A O 1
ATOM 877 N N . TYR A 1 108 ? 7.964 1.650 -11.143 1.00 74.19 108 TYR A N 1
ATOM 878 C CA . TYR A 1 108 ? 7.280 2.836 -10.673 1.00 74.19 108 TYR A CA 1
ATOM 879 C C . TYR A 1 108 ? 7.143 2.771 -9.165 1.00 74.19 108 TYR A C 1
ATOM 881 O O . TYR A 1 108 ? 6.752 1.742 -8.614 1.00 74.19 108 TYR A O 1
ATOM 889 N N . LEU A 1 109 ? 7.462 3.879 -8.508 1.00 75.56 109 LEU A N 1
ATOM 890 C CA . LEU A 1 109 ? 7.134 4.059 -7.110 1.00 75.56 109 LEU A CA 1
ATOM 891 C C . LEU A 1 109 ? 5.688 4.555 -7.039 1.00 75.56 109 LEU A C 1
ATOM 893 O O . LEU A 1 109 ? 5.387 5.628 -7.556 1.00 75.56 109 LEU A O 1
ATOM 897 N N . VAL A 1 110 ? 4.808 3.750 -6.448 1.00 77.94 110 VAL A N 1
ATOM 898 C CA . VAL A 1 110 ? 3.417 4.135 -6.199 1.00 77.94 110 VAL A CA 1
ATOM 899 C C . VAL A 1 110 ? 3.342 4.689 -4.789 1.00 77.94 110 VAL A C 1
ATOM 901 O O . VAL A 1 110 ? 3.682 3.987 -3.837 1.00 77.94 110 VAL A O 1
ATOM 904 N N . ASP A 1 111 ? 2.922 5.943 -4.682 1.00 79.31 111 ASP A N 1
ATOM 905 C CA . ASP A 1 111 ? 2.574 6.534 -3.398 1.00 79.31 111 ASP A CA 1
ATOM 906 C C . ASP A 1 111 ? 1.162 6.093 -3.003 1.00 79.31 111 ASP A C 1
ATOM 908 O O . ASP A 1 111 ? 0.266 6.030 -3.853 1.00 79.31 111 ASP A O 1
ATOM 912 N N . PHE A 1 112 ? 0.976 5.736 -1.738 1.00 84.81 112 PHE A N 1
ATOM 913 C CA . PHE A 1 112 ? -0.304 5.276 -1.217 1.00 84.81 112 PHE A CA 1
ATOM 914 C C . PHE A 1 112 ? -0.473 5.725 0.231 1.00 84.81 112 PHE A C 1
ATOM 916 O O . PHE A 1 112 ? 0.470 5.685 1.017 1.00 84.81 112 PHE A O 1
ATOM 923 N N . ALA A 1 113 ? -1.704 6.083 0.585 1.00 88.62 113 ALA A N 1
ATOM 924 C CA . ALA A 1 113 ? -2.090 6.414 1.946 1.00 88.62 113 ALA A CA 1
ATOM 925 C C . ALA A 1 113 ? -2.998 5.318 2.507 1.00 88.62 113 ALA A C 1
ATOM 927 O O . ALA A 1 113 ? -3.874 4.791 1.814 1.00 88.62 113 ALA A O 1
ATOM 928 N N . CYS A 1 114 ? -2.790 4.978 3.774 1.00 89.62 114 CYS A N 1
ATOM 929 C CA . CYS A 1 114 ? -3.616 4.026 4.504 1.00 89.62 114 CYS A CA 1
ATOM 930 C C . CYS A 1 114 ? -3.954 4.620 5.862 1.00 89.62 114 CYS A C 1
ATOM 932 O O . CYS A 1 114 ? -3.055 4.971 6.627 1.00 89.62 114 CYS A O 1
ATOM 934 N N . TYR A 1 115 ? -5.240 4.645 6.209 1.00 91.38 115 TYR A N 1
ATOM 935 C CA . TYR A 1 115 ? -5.646 5.087 7.533 1.00 91.38 115 TYR A CA 1
ATOM 936 C C . TYR A 1 115 ? -5.026 4.203 8.622 1.00 91.38 115 TYR A C 1
ATOM 938 O O . TYR A 1 115 ? -5.197 2.980 8.635 1.00 91.38 115 TYR A O 1
ATOM 946 N N . LYS A 1 116 ? -4.335 4.843 9.568 1.00 91.81 116 LYS A N 1
ATOM 947 C CA . LYS A 1 116 ? -3.797 4.200 10.763 1.00 91.81 116 LYS A CA 1
ATOM 948 C C . LYS A 1 116 ? -4.547 4.702 12.001 1.00 91.81 116 LYS A C 1
ATOM 950 O O . LYS A 1 116 ? -4.411 5.877 12.347 1.00 91.81 116 LYS A O 1
ATOM 955 N N . PRO A 1 117 ? -5.290 3.834 12.709 1.00 91.50 117 PRO A N 1
ATOM 956 C CA . PRO A 1 117 ? -6.003 4.239 13.913 1.00 91.50 117 PRO A CA 1
ATOM 957 C C . PRO A 1 117 ? -5.063 4.661 15.049 1.00 91.50 117 PRO A C 1
ATOM 959 O O . PRO A 1 117 ? -3.881 4.294 15.097 1.00 91.50 117 PRO A O 1
ATOM 962 N N . LYS A 1 118 ? -5.612 5.409 16.013 1.00 90.31 118 LYS A N 1
ATOM 963 C CA . LYS A 1 118 ? -4.881 5.820 17.220 1.00 90.31 118 LYS A CA 1
ATOM 964 C C . LYS A 1 118 ? -4.383 4.591 18.000 1.00 90.31 118 LYS A C 1
ATOM 966 O O . LYS A 1 118 ? -5.114 3.604 18.087 1.00 90.31 118 LYS A O 1
ATOM 971 N N . PRO A 1 119 ? -3.192 4.643 18.630 1.00 92.00 119 PRO A N 1
ATOM 972 C CA . PRO A 1 119 ? -2.648 3.527 19.413 1.00 92.00 119 PRO A CA 1
ATOM 973 C C . PRO A 1 119 ? -3.570 3.018 20.530 1.00 92.00 119 PRO A C 1
ATOM 975 O O . PRO A 1 119 ? -3.499 1.851 20.891 1.00 92.00 119 PRO A O 1
ATOM 978 N N . GLU A 1 120 ? -4.455 3.871 21.044 1.00 89.50 120 GLU A N 1
ATOM 979 C CA . GLU A 1 120 ? -5.466 3.535 22.057 1.00 89.50 120 GLU A CA 1
ATOM 980 C C . GLU A 1 120 ? -6.453 2.457 21.589 1.00 89.50 120 GLU A C 1
ATOM 982 O O . GLU A 1 120 ? -6.997 1.730 22.412 1.00 89.50 120 GLU A O 1
ATOM 987 N N . LEU A 1 121 ? -6.652 2.324 20.274 1.00 88.88 121 LEU A N 1
ATOM 988 C CA . LEU A 1 121 ? -7.539 1.331 19.668 1.00 88.88 121 LEU A CA 1
ATOM 989 C C . LEU A 1 121 ? -6.841 -0.008 19.387 1.00 88.88 121 LEU A C 1
ATOM 991 O O . LEU A 1 121 ? -7.439 -0.904 18.791 1.00 88.88 121 LEU A O 1
ATOM 995 N N . MET A 1 122 ? -5.570 -0.145 19.776 1.00 93.06 122 MET A N 1
ATOM 996 C CA . MET A 1 122 ? -4.772 -1.346 19.557 1.00 93.06 122 MET A CA 1
ATOM 997 C C . MET A 1 122 ? -4.896 -2.297 20.747 1.00 93.06 122 MET A C 1
ATOM 999 O O . MET A 1 122 ? -4.450 -2.001 21.855 1.00 93.06 122 MET A O 1
ATOM 1003 N N . TYR A 1 123 ? -5.447 -3.481 20.504 1.00 91.06 123 TYR A N 1
ATOM 1004 C CA . TYR A 1 123 ? -5.740 -4.463 21.541 1.00 91.06 123 TYR A CA 1
ATOM 1005 C C . TYR A 1 123 ? -5.308 -5.867 21.139 1.00 91.06 123 TYR A C 1
ATOM 1007 O O . TYR A 1 123 ? -5.095 -6.165 19.960 1.00 91.06 123 TYR A O 1
ATOM 1015 N N . SER A 1 124 ? -5.169 -6.735 22.143 1.00 93.75 124 SER A N 1
ATOM 1016 C CA . SER A 1 124 ? -4.815 -8.130 21.918 1.00 93.75 124 SER A CA 1
ATOM 1017 C C . SER A 1 124 ? -6.032 -8.983 21.561 1.00 93.75 124 SER A C 1
ATOM 1019 O O . SER A 1 124 ? -7.173 -8.654 21.903 1.00 93.75 124 SER A O 1
ATOM 1021 N N . LYS A 1 125 ? -5.785 -10.116 20.899 1.00 93.00 125 LYS A N 1
ATOM 1022 C CA . LYS A 1 125 ? -6.824 -11.112 20.594 1.00 93.00 125 LYS A CA 1
ATOM 1023 C C . LYS A 1 125 ? -7.521 -11.619 21.858 1.00 93.00 125 LYS A C 1
ATOM 1025 O O . LYS A 1 125 ? -8.728 -11.838 21.851 1.00 93.00 125 LYS A O 1
ATOM 1030 N N . GLU A 1 126 ? -6.772 -11.787 22.941 1.00 92.56 126 GLU A N 1
ATOM 1031 C CA . GLU A 1 126 ? -7.267 -12.276 24.230 1.00 92.56 126 GLU A CA 1
ATOM 1032 C C . GLU A 1 126 ? -8.229 -11.268 24.848 1.00 92.56 126 GLU A C 1
ATOM 1034 O O . GLU A 1 126 ? -9.324 -11.644 25.259 1.00 92.56 126 GLU A O 1
ATOM 1039 N N . LEU A 1 127 ? -7.861 -9.984 24.835 1.00 90.81 127 LEU A N 1
ATOM 1040 C CA . LEU A 1 127 ? -8.723 -8.926 25.344 1.00 90.81 127 LEU A CA 1
ATOM 1041 C C . LEU A 1 127 ? -9.986 -8.775 24.490 1.00 90.81 127 LEU A C 1
ATOM 1043 O O . LEU A 1 127 ? -11.070 -8.591 25.033 1.00 90.81 127 LEU A O 1
ATOM 1047 N N . PHE A 1 128 ? -9.888 -8.912 23.166 1.00 91.88 128 PHE A N 1
ATOM 1048 C CA . PHE A 1 128 ? -11.067 -8.952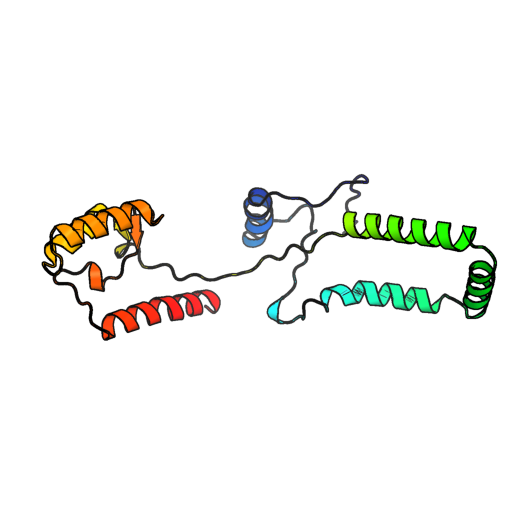 22.297 1.00 91.88 128 PHE A CA 1
ATOM 1049 C C . PHE A 1 128 ? -12.020 -10.103 22.669 1.00 91.88 128 PHE A C 1
ATOM 1051 O O . PHE A 1 128 ? -13.237 -9.905 22.756 1.00 91.88 128 PHE A O 1
ATOM 1058 N N . MET A 1 129 ? -11.480 -11.295 22.946 1.00 92.25 129 MET A N 1
ATOM 1059 C CA . MET A 1 129 ? -12.279 -12.437 23.400 1.00 92.25 129 MET A CA 1
ATOM 1060 C C . MET A 1 129 ? -12.873 -12.210 24.796 1.00 92.25 129 MET A C 1
ATOM 1062 O O . MET A 1 129 ? -14.021 -12.574 25.036 1.00 92.25 129 MET A O 1
ATOM 1066 N N . GLU A 1 130 ? -12.133 -11.587 25.713 1.00 91.31 130 GLU A N 1
ATOM 1067 C CA . GLU A 1 130 ? -12.629 -11.201 27.039 1.00 91.31 130 GLU A CA 1
ATOM 1068 C C . GLU A 1 130 ? -13.800 -10.214 26.936 1.00 91.31 130 GLU A C 1
ATOM 1070 O O . GLU A 1 130 ? -14.859 -10.445 27.520 1.00 91.31 130 GLU A O 1
ATOM 1075 N N . ARG A 1 131 ? -13.662 -9.158 26.125 1.00 89.75 131 ARG A N 1
ATOM 1076 C CA . ARG A 1 131 ? -14.732 -8.177 25.880 1.00 89.75 131 ARG A CA 1
ATOM 1077 C C . ARG A 1 131 ? -15.959 -8.828 25.248 1.00 89.75 131 ARG A C 1
ATOM 1079 O O . ARG A 1 131 ? -17.071 -8.587 25.706 1.00 89.75 131 ARG A O 1
ATOM 1086 N N . SER A 1 132 ? -15.757 -9.723 24.280 1.00 89.94 132 SER A N 1
ATOM 1087 C CA . SER A 1 132 ? -16.845 -10.475 23.638 1.00 89.94 132 SER A CA 1
ATOM 1088 C C . SER A 1 132 ? -17.655 -11.310 24.638 1.00 89.94 132 SER A C 1
ATOM 1090 O O . SER A 1 132 ? -18.880 -11.360 24.534 1.00 89.94 132 SER A O 1
ATOM 1092 N N . ARG A 1 133 ? -17.000 -11.896 25.654 1.00 90.06 133 ARG A N 1
ATOM 1093 C CA . ARG A 1 133 ? -17.679 -12.593 26.764 1.00 90.06 133 ARG A CA 1
ATOM 1094 C C . ARG A 1 133 ? -18.484 -11.633 27.643 1.00 90.06 133 ARG A C 1
ATOM 1096 O O . ARG A 1 133 ? -19.614 -11.942 28.017 1.00 90.06 133 ARG A O 1
ATOM 1103 N N . LEU A 1 134 ? -17.931 -10.458 27.951 1.00 89.62 134 LEU A N 1
ATOM 1104 C CA . LEU A 1 134 ? -18.588 -9.451 28.797 1.00 89.62 134 LEU A CA 1
ATOM 1105 C C . LEU A 1 134 ? -19.858 -8.866 28.170 1.00 89.62 134 LEU A C 1
ATOM 1107 O O . LEU A 1 134 ? -20.763 -8.472 28.906 1.00 89.62 134 LEU A O 1
ATOM 1111 N N . HIS A 1 135 ? -19.959 -8.854 26.839 1.00 83.81 135 HIS A N 1
ATOM 1112 C CA . HIS A 1 135 ? -21.142 -8.343 26.140 1.00 83.81 135 HIS A CA 1
ATOM 1113 C C . HIS A 1 135 ? -22.398 -9.180 26.379 1.00 83.81 135 HIS A C 1
AT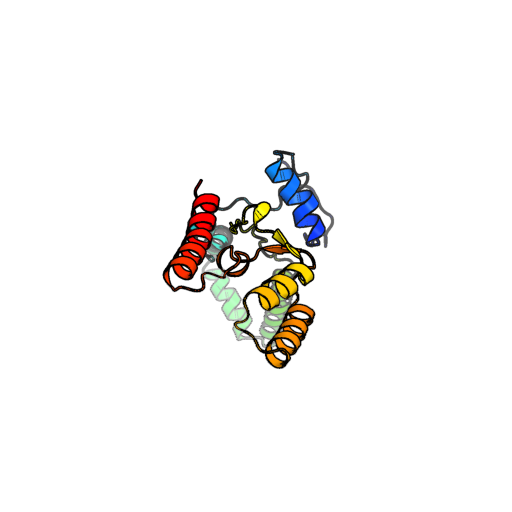OM 1115 O O . HIS A 1 135 ? -23.498 -8.660 26.226 1.00 83.81 135 HIS A O 1
ATOM 1121 N N . LYS A 1 136 ? -22.262 -10.460 26.764 1.00 80.56 136 LYS A N 1
ATOM 1122 C CA . LYS A 1 136 ? -23.380 -11.404 26.986 1.00 80.56 136 LYS A CA 1
ATOM 1123 C C . LYS A 1 136 ? -24.350 -11.546 25.796 1.00 80.56 136 LYS A C 1
ATOM 1125 O O . LYS A 1 136 ? -25.467 -12.024 25.966 1.00 80.56 136 LYS A O 1
ATOM 1130 N N . ILE A 1 137 ? -23.919 -11.149 24.596 1.00 83.69 137 ILE A N 1
ATOM 1131 C CA . ILE A 1 137 ? -24.657 -11.315 23.331 1.00 83.69 137 ILE A CA 1
ATOM 1132 C C . ILE A 1 137 ? -24.408 -12.716 22.752 1.00 83.69 137 ILE A C 1
ATOM 1134 O O . ILE A 1 137 ? -25.266 -13.281 22.076 1.00 83.69 137 ILE A O 1
ATOM 1138 N N . PHE A 1 138 ? -23.233 -13.287 23.020 1.00 87.94 138 PHE A N 1
ATOM 1139 C CA . PHE A 1 138 ? -22.798 -14.559 22.458 1.00 87.94 138 PHE A CA 1
ATOM 1140 C C . PHE A 1 138 ? -22.975 -15.706 23.456 1.00 87.94 138 PHE A C 1
ATOM 1142 O O . PHE A 1 138 ? -22.711 -15.553 24.647 1.00 87.94 138 PHE A O 1
ATOM 1149 N N . THR A 1 139 ? -23.403 -16.864 22.952 1.00 93.44 139 THR A N 1
ATOM 1150 C CA . THR A 1 139 ? -23.342 -18.138 23.677 1.00 93.44 139 THR A CA 1
ATOM 1151 C C . THR A 1 139 ? -21.896 -18.640 23.743 1.00 93.44 139 THR A C 1
ATOM 1153 O O . THR A 1 139 ? -21.057 -18.210 22.950 1.00 93.44 139 THR A O 1
ATOM 1156 N N . GLU A 1 140 ? -21.597 -19.583 24.639 1.00 94.19 140 GLU A N 1
ATOM 1157 C CA . GLU A 1 140 ? -20.258 -20.198 24.709 1.00 94.19 140 GLU A CA 1
ATOM 1158 C C . GLU A 1 140 ? -19.852 -20.859 23.381 1.00 94.19 140 GLU A C 1
ATOM 1160 O O . GLU A 1 140 ? -18.734 -20.656 22.917 1.00 94.19 140 GLU A O 1
ATOM 1165 N N . ASP A 1 141 ? -20.779 -21.530 22.686 1.00 95.12 141 ASP A N 1
ATOM 1166 C CA . ASP A 1 141 ? -20.509 -22.106 21.359 1.00 95.12 141 ASP A CA 1
ATOM 1167 C C . ASP A 1 141 ? -20.120 -21.032 20.324 1.00 95.12 141 ASP A C 1
ATOM 1169 O O . ASP A 1 141 ? -19.207 -21.229 19.513 1.00 95.12 141 ASP A O 1
ATOM 1173 N N . ASN A 1 142 ? -20.782 -19.867 20.363 1.00 94.81 142 ASN A N 1
ATOM 1174 C CA . ASN A 1 142 ? -20.460 -18.739 19.488 1.00 94.81 142 ASN A CA 1
ATOM 1175 C C . ASN A 1 142 ? -19.079 -18.156 19.824 1.00 94.81 142 ASN A C 1
ATOM 1177 O O . ASN A 1 142 ? -18.328 -17.806 18.914 1.00 94.81 142 ASN A O 1
ATOM 1181 N N . LEU A 1 143 ? -18.733 -18.074 21.112 1.00 94.56 143 LEU A N 1
ATOM 1182 C CA . LEU A 1 143 ? -17.438 -17.583 21.586 1.00 94.56 143 LEU A CA 1
ATOM 1183 C C . LEU A 1 143 ? -16.298 -18.532 21.198 1.00 94.56 143 LEU A C 1
ATOM 1185 O O . LEU A 1 143 ? -15.258 -18.074 20.728 1.00 94.56 143 LEU A O 1
ATOM 1189 N N . ASP A 1 144 ? -16.501 -19.843 21.303 1.00 96.00 144 ASP A N 1
ATOM 1190 C CA . ASP A 1 144 ? -15.540 -20.852 20.850 1.00 96.00 144 ASP A CA 1
ATOM 1191 C C . ASP A 1 144 ? -15.313 -20.780 19.338 1.00 96.00 144 ASP A C 1
ATOM 1193 O O . ASP A 1 144 ? -14.182 -20.898 18.847 1.00 96.00 144 ASP A O 1
ATOM 1197 N N . PHE A 1 145 ? -16.386 -20.567 18.573 1.00 96.50 145 PHE A N 1
ATOM 1198 C CA . PHE A 1 145 ? -16.291 -20.345 17.136 1.00 96.50 145 PHE A CA 1
ATOM 1199 C C . PHE A 1 145 ? -15.528 -19.053 16.811 1.00 96.50 145 PHE A C 1
ATOM 1201 O O . PHE A 1 145 ? -14.595 -19.072 16.003 1.00 96.50 145 PHE A O 1
ATOM 1208 N N . GLN A 1 146 ? -15.852 -17.952 17.491 1.00 94.00 146 GLN A N 1
ATOM 1209 C CA . GLN A 1 146 ? -15.173 -16.665 17.342 1.00 94.00 146 GLN A CA 1
ATOM 1210 C C . GLN A 1 146 ? -13.681 -16.770 17.695 1.00 94.00 146 GLN A C 1
ATOM 1212 O O . GLN A 1 146 ? -12.839 -16.261 16.955 1.00 94.00 146 GLN A O 1
ATOM 1217 N N . GLN A 1 147 ? -13.327 -17.513 18.747 1.00 94.88 147 GLN A N 1
ATOM 1218 C CA . GLN A 1 147 ? -11.937 -17.750 19.135 1.00 94.88 147 GLN A CA 1
ATOM 1219 C C . GLN A 1 147 ? -11.161 -18.503 18.047 1.00 94.88 147 GLN A C 1
ATOM 1221 O O . GLN A 1 147 ? -10.021 -18.149 17.733 1.00 94.88 147 GLN A O 1
ATOM 1226 N N . LYS A 1 148 ? -11.783 -19.505 17.411 1.00 95.81 148 LYS A N 1
ATOM 1227 C CA . LYS A 1 148 ? -11.186 -20.223 16.271 1.00 95.81 148 LYS A CA 1
ATOM 1228 C C . LYS A 1 148 ? -10.988 -19.310 15.060 1.00 95.81 148 LYS A C 1
ATOM 1230 O O . LYS A 1 148 ? -9.945 -19.411 14.413 1.00 95.81 148 LYS A O 1
ATOM 1235 N N . ILE A 1 149 ? -11.941 -18.419 14.764 1.00 95.31 149 ILE A N 1
ATOM 1236 C CA . ILE A 1 149 ? -11.813 -17.435 13.675 1.00 95.31 149 ILE A CA 1
ATOM 1237 C C . ILE A 1 149 ? -10.638 -16.497 13.948 1.00 95.31 149 ILE A C 1
ATOM 1239 O O . ILE A 1 149 ? -9.744 -16.385 13.115 1.00 95.31 149 ILE A O 1
ATOM 1243 N N . VAL A 1 150 ? -10.594 -15.872 15.125 1.00 92.19 150 VAL A N 1
ATOM 1244 C CA . VAL A 1 150 ? -9.539 -14.916 15.505 1.00 92.19 150 VAL A CA 1
ATOM 1245 C C . VAL A 1 150 ? -8.153 -15.575 15.533 1.00 92.19 150 VAL A C 1
ATOM 1247 O O . VAL A 1 150 ? -7.144 -14.959 15.171 1.00 92.19 150 VAL A O 1
ATOM 1250 N N . GLY A 1 151 ? -8.084 -16.853 15.914 1.00 92.25 151 GLY A N 1
ATOM 1251 C CA . GLY A 1 151 ? -6.855 -17.643 15.862 1.00 92.25 151 GLY A CA 1
ATOM 1252 C C . GLY A 1 151 ? -6.356 -17.917 14.439 1.00 92.25 151 GLY A C 1
ATOM 1253 O O . GLY A 1 151 ? -5.150 -18.032 14.234 1.00 92.25 151 GLY A O 1
ATOM 1254 N N . ARG A 1 152 ? -7.258 -17.989 13.450 1.00 94.94 152 ARG A N 1
ATOM 1255 C CA . ARG A 1 152 ? -6.948 -18.365 12.056 1.00 94.94 152 ARG A CA 1
ATOM 1256 C C . ARG A 1 152 ? -6.999 -17.210 11.050 1.00 94.94 152 ARG A C 1
ATOM 1258 O O . ARG A 1 152 ? -6.583 -17.400 9.915 1.00 94.94 152 ARG A O 1
ATOM 1265 N N . SER A 1 153 ? -7.464 -16.026 11.440 1.00 92.94 153 SER A N 1
ATOM 1266 C CA . SER A 1 153 ? -7.725 -14.884 10.547 1.00 92.94 153 SER A CA 1
ATOM 1267 C C . SER A 1 153 ? -6.482 -14.160 10.013 1.00 92.94 153 SER A C 1
ATOM 1269 O O . SER A 1 153 ? -6.618 -13.164 9.311 1.00 92.94 153 SER A O 1
ATOM 1271 N N . GLY A 1 154 ? -5.269 -14.592 10.373 1.00 92.56 154 GLY A N 1
ATOM 1272 C CA . GLY A 1 154 ? -4.031 -13.887 10.013 1.00 92.56 154 GLY A CA 1
ATOM 1273 C C . GLY A 1 154 ? -3.841 -12.533 10.713 1.00 92.56 154 GLY A C 1
ATOM 1274 O O . GLY A 1 154 ? -2.825 -11.880 10.502 1.00 92.56 154 GLY A O 1
ATOM 1275 N N . ILE A 1 155 ? -4.775 -12.122 11.580 1.00 88.69 155 ILE A N 1
ATOM 1276 C CA . ILE A 1 155 ? -4.655 -10.910 12.399 1.00 88.69 155 ILE A CA 1
ATOM 1277 C C . ILE A 1 155 ? -3.453 -11.066 13.347 1.00 88.69 155 ILE A C 1
ATOM 1279 O O . ILE A 1 155 ? -3.243 -12.144 13.911 1.00 88.69 155 ILE A O 1
ATOM 1283 N N . GLY A 1 156 ? -2.661 -10.007 13.529 1.00 89.88 156 GLY A N 1
ATOM 1284 C CA . GLY A 1 156 ? -1.534 -9.992 14.469 1.00 89.88 156 GLY A CA 1
ATOM 1285 C C . GLY A 1 156 ? -1.972 -10.173 15.928 1.00 89.88 156 GLY A C 1
ATOM 1286 O O . GLY A 1 156 ? -3.149 -10.042 16.252 1.00 89.88 156 GLY A O 1
ATOM 1287 N N . HIS A 1 157 ? -1.032 -10.476 16.831 1.00 92.56 157 HIS A N 1
ATOM 1288 C CA . HIS A 1 157 ? -1.339 -10.597 18.268 1.00 92.56 157 HIS A CA 1
ATOM 1289 C C . HIS A 1 157 ? -1.968 -9.315 18.823 1.00 92.56 157 HIS A C 1
ATOM 1291 O O . HIS A 1 157 ? -2.901 -9.380 19.614 1.00 92.56 157 HIS A O 1
ATOM 1297 N N . MET A 1 158 ? -1.463 -8.165 18.376 1.00 94.06 158 MET A N 1
ATOM 1298 C CA . MET A 1 158 ? -2.017 -6.846 18.644 1.00 94.06 158 MET A CA 1
ATOM 1299 C C . MET A 1 158 ? -2.551 -6.273 17.334 1.00 94.06 158 MET A C 1
ATOM 1301 O O . MET A 1 158 ? -1.831 -6.255 16.333 1.00 94.06 158 MET A O 1
ATOM 1305 N N . SER A 1 159 ? -3.796 -5.815 17.331 1.00 93.44 159 SER A N 1
ATOM 1306 C CA . SER A 1 159 ? -4.424 -5.220 16.154 1.00 93.44 159 SER A CA 1
ATOM 1307 C C . SER A 1 159 ? -5.411 -4.135 16.556 1.00 93.44 159 SER A C 1
ATOM 1309 O O . SER A 1 159 ? -5.765 -4.016 17.729 1.00 93.44 159 SER A O 1
ATOM 1311 N N . TYR A 1 160 ? -5.822 -3.327 15.587 1.00 93.00 160 TYR A N 1
ATOM 1312 C CA . TYR A 1 160 ? -6.804 -2.281 15.811 1.00 93.00 160 TYR A CA 1
ATOM 1313 C C . TYR A 1 160 ? -8.207 -2.857 15.695 1.00 93.00 160 TYR A C 1
ATOM 1315 O O . TYR A 1 160 ? -8.503 -3.582 14.746 1.00 93.00 160 TYR A O 1
ATOM 1323 N N . PHE A 1 161 ? -9.059 -2.524 16.658 1.00 90.44 161 PHE A N 1
ATOM 1324 C CA . PHE A 1 161 ? -10.463 -2.915 16.648 1.00 90.44 161 PHE A CA 1
ATOM 1325 C C . PHE A 1 161 ? -11.366 -1.684 16.778 1.00 90.44 161 PHE A C 1
ATOM 1327 O O . PHE A 1 161 ? -10.942 -0.675 17.350 1.00 90.44 161 PHE A O 1
ATOM 1334 N N . PRO A 1 162 ? -12.613 -1.761 16.286 1.00 91.00 162 PRO A N 1
ATOM 1335 C CA . PRO A 1 162 ? -13.576 -0.679 16.429 1.00 91.00 162 PRO A CA 1
ATOM 1336 C C . PRO A 1 162 ? -13.894 -0.403 17.895 1.00 91.00 162 PRO A C 1
ATOM 1338 O O . PRO A 1 162 ? -14.202 -1.326 18.657 1.00 91.00 162 PRO A O 1
ATOM 1341 N N . GLU A 1 163 ? -13.903 0.873 18.277 1.00 89.75 163 GLU A N 1
ATOM 1342 C CA . GLU A 1 163 ? -14.248 1.314 19.635 1.00 89.75 163 GLU A CA 1
ATOM 1343 C C . GLU A 1 163 ? -15.620 0.775 20.076 1.00 89.75 163 GLU A C 1
ATOM 1345 O O . GLU A 1 163 ? -15.785 0.313 21.206 1.00 89.75 163 GLU A O 1
ATOM 1350 N N . ALA A 1 164 ? -16.565 0.720 19.134 1.00 90.75 164 ALA A N 1
ATOM 1351 C CA . ALA A 1 164 ? -17.910 0.172 19.284 1.00 90.75 164 ALA A CA 1
ATOM 1352 C C . ALA A 1 164 ? -17.965 -1.275 19.810 1.00 90.75 164 ALA A C 1
ATOM 1354 O O . ALA A 1 164 ? -18.926 -1.648 20.484 1.00 90.75 164 ALA A O 1
ATOM 1355 N N . ILE A 1 165 ? -16.956 -2.097 19.500 1.00 88.44 165 ILE A N 1
ATOM 1356 C CA . ILE A 1 165 ? -16.881 -3.506 19.925 1.00 88.44 165 ILE A CA 1
ATOM 1357 C C . ILE A 1 165 ? -16.093 -3.647 21.238 1.00 88.44 165 ILE A C 1
ATOM 1359 O O . ILE A 1 165 ? -16.261 -4.617 21.980 1.00 88.44 165 ILE A O 1
ATOM 1363 N N . LEU A 1 166 ? -15.225 -2.684 21.538 1.00 85.25 166 LEU A N 1
ATOM 1364 C CA . LEU A 1 166 ? -14.338 -2.708 22.700 1.00 85.25 166 LEU A CA 1
ATOM 1365 C C . LEU A 1 166 ? -14.983 -2.099 23.951 1.00 85.25 166 LEU A C 1
ATOM 1367 O O . LEU A 1 166 ? -14.653 -2.502 25.072 1.00 85.25 166 LEU A O 1
ATOM 1371 N N . CYS A 1 167 ? -15.899 -1.143 23.777 1.00 85.81 167 CYS A N 1
ATOM 1372 C CA . CYS A 1 167 ? -16.650 -0.540 24.872 1.00 85.81 167 CYS A CA 1
ATOM 1373 C C . CYS A 1 167 ? -17.589 -1.565 25.525 1.00 85.81 167 CYS A C 1
ATOM 1375 O O . CYS A 1 167 ? -18.132 -2.427 24.849 1.00 85.81 167 CYS A O 1
ATOM 1377 N N . VAL A 1 168 ? -17.763 -1.502 26.850 1.00 83.38 168 VAL A N 1
ATOM 1378 C CA . VAL A 1 168 ? -18.668 -2.393 27.600 1.00 83.38 168 VAL A CA 1
ATOM 1379 C C . VAL A 1 168 ? -19.744 -1.526 28.262 1.00 83.38 168 VAL A C 1
ATOM 1381 O O . VAL A 1 168 ? -19.391 -0.739 29.143 1.00 83.38 168 VAL A O 1
ATOM 1384 N N . PRO A 1 169 ? -21.031 -1.655 27.878 1.00 85.00 169 PRO A N 1
ATOM 1385 C CA . PRO A 1 169 ? -21.574 -2.573 26.864 1.00 85.00 169 PRO A CA 1
ATOM 1386 C C . PRO A 1 169 ? -21.233 -2.148 25.423 1.00 85.00 169 PRO A C 1
ATOM 1388 O O . PRO A 1 169 ? -21.088 -0.956 25.161 1.00 85.00 169 PRO A O 1
ATOM 1391 N N . ALA A 1 170 ? -21.149 -3.114 24.499 1.00 87.19 170 ALA A N 1
ATOM 1392 C CA . ALA A 1 170 ? -20.910 -2.830 23.081 1.00 87.19 170 ALA A CA 1
ATOM 1393 C C . ALA A 1 170 ? -22.007 -1.938 22.484 1.00 87.19 170 ALA A C 1
ATOM 1395 O O . ALA A 1 170 ? -23.195 -2.136 22.754 1.00 87.19 170 ALA A O 1
ATOM 1396 N N . ASN A 1 171 ? -21.619 -1.025 21.594 1.00 90.56 171 ASN A N 1
ATOM 1397 C CA . ASN A 1 171 ? -22.546 -0.190 20.833 1.00 90.56 171 ASN A CA 1
ATOM 1398 C C . ASN A 1 171 ? -22.490 -0.542 19.342 1.00 90.56 171 ASN A C 1
ATOM 1400 O O . ASN A 1 171 ? -21.833 0.127 18.553 1.00 90.56 171 ASN A O 1
ATOM 1404 N N . LEU A 1 172 ? -23.201 -1.598 18.950 1.00 89.19 172 LEU A N 1
ATOM 1405 C CA . LEU A 1 172 ? -23.180 -2.143 17.586 1.00 89.19 172 LEU A CA 1
ATOM 1406 C C . LEU A 1 172 ? -24.253 -1.523 16.671 1.00 89.19 172 LEU A C 1
ATOM 1408 O O . LEU A 1 172 ? -24.820 -2.208 15.819 1.00 89.19 172 LEU A O 1
ATOM 1412 N N . CYS A 1 173 ? -24.597 -0.249 16.873 1.00 92.50 173 CYS A N 1
ATOM 1413 C CA . CYS A 1 173 ? -25.589 0.420 16.034 1.00 92.50 173 CYS A CA 1
ATOM 1414 C C . CYS A 1 173 ? -25.001 0.856 14.682 1.00 92.50 173 CYS A C 1
ATOM 1416 O O . CYS A 1 173 ? -23.798 1.076 14.539 1.00 92.50 173 CYS A O 1
ATOM 1418 N N . MET A 1 174 ? -25.877 1.052 13.690 1.00 96.06 174 MET A N 1
ATOM 1419 C CA . MET A 1 174 ? -25.464 1.512 12.358 1.00 96.06 174 MET A CA 1
ATOM 1420 C C . MET A 1 174 ? -24.739 2.862 12.384 1.00 96.06 174 MET A C 1
ATOM 1422 O O . MET A 1 174 ? -23.888 3.098 11.536 1.00 96.06 174 MET A O 1
ATOM 1426 N N . ALA A 1 175 ? -25.044 3.733 13.352 1.00 96.31 175 ALA A N 1
ATOM 1427 C CA . ALA A 1 175 ? -24.384 5.031 13.465 1.00 96.31 175 ALA A CA 1
ATOM 1428 C C . ALA A 1 175 ? -22.887 4.895 13.797 1.00 96.31 175 ALA A C 1
ATOM 1430 O O . ALA A 1 175 ? -22.072 5.568 13.173 1.00 96.31 175 ALA A O 1
ATOM 1431 N N . GLU A 1 176 ? -22.505 3.992 14.708 1.00 95.44 176 GLU A N 1
ATOM 1432 C CA . GLU A 1 176 ? -21.086 3.757 15.019 1.00 95.44 176 GLU A CA 1
ATOM 1433 C C . GLU A 1 176 ? -20.350 3.065 13.863 1.00 95.44 176 GLU A C 1
ATOM 1435 O O . GLU A 1 176 ? -19.205 3.408 13.581 1.00 95.44 176 GLU A O 1
ATOM 1440 N N . ALA A 1 177 ? -21.011 2.153 13.142 1.00 94.69 177 ALA A N 1
ATOM 1441 C CA . ALA A 1 177 ? -20.426 1.521 11.957 1.00 94.69 177 ALA A CA 1
ATOM 1442 C C . ALA A 1 177 ? -20.163 2.534 10.826 1.00 94.69 177 ALA A C 1
ATOM 1444 O O . ALA A 1 177 ? -19.116 2.490 10.182 1.00 94.69 177 ALA A O 1
ATOM 1445 N N . ILE A 1 178 ? -21.092 3.472 10.599 1.00 96.25 178 ILE A N 1
ATOM 1446 C CA . ILE A 1 178 ? -20.906 4.564 9.630 1.00 96.25 178 ILE A CA 1
ATOM 1447 C C . ILE A 1 178 ? -19.750 5.463 10.067 1.00 96.25 178 ILE A C 1
ATOM 1449 O O . ILE A 1 178 ? -18.868 5.745 9.265 1.00 96.25 178 ILE A O 1
ATOM 1453 N N . LYS A 1 179 ? -19.710 5.850 11.344 1.00 95.19 179 LYS A N 1
ATOM 1454 C CA . LYS A 1 179 ? -18.634 6.673 11.907 1.00 95.19 179 LYS A CA 1
ATOM 1455 C C . LYS A 1 179 ? -17.256 6.020 11.756 1.00 95.19 179 LYS A C 1
ATOM 1457 O O . LYS A 1 179 ? -16.292 6.710 11.436 1.00 95.19 179 LYS A O 1
ATOM 1462 N N . GLU A 1 180 ? -17.143 4.707 11.965 1.00 94.75 180 GLU A N 1
ATOM 1463 C CA . GLU A 1 180 ? -15.902 3.964 11.713 1.00 94.75 180 GLU A CA 1
ATOM 1464 C C . GLU A 1 180 ? -15.519 4.003 10.227 1.00 94.75 180 GLU A C 1
ATOM 1466 O O . GLU A 1 180 ? -14.381 4.332 9.891 1.00 94.75 180 GLU A O 1
ATOM 1471 N N . ALA A 1 181 ? -16.467 3.717 9.331 1.00 95.38 181 ALA A N 1
ATOM 1472 C CA . ALA A 1 181 ? -16.220 3.732 7.892 1.00 95.38 181 ALA A CA 1
ATOM 1473 C C . ALA A 1 181 ? -15.781 5.121 7.396 1.00 95.38 181 ALA A C 1
ATOM 1475 O O . ALA A 1 181 ? -14.824 5.225 6.629 1.00 95.38 181 ALA A O 1
ATOM 1476 N N . GLU A 1 182 ? -16.439 6.185 7.862 1.00 95.50 182 GLU A N 1
ATOM 1477 C CA . GLU A 1 182 ? -16.067 7.574 7.578 1.00 95.50 182 GLU A CA 1
ATOM 1478 C C . GLU A 1 182 ? -14.658 7.887 8.084 1.00 95.50 182 GLU A C 1
ATOM 1480 O O . GLU A 1 182 ? -13.853 8.441 7.341 1.00 95.50 182 GLU A O 1
ATOM 1485 N N . MET A 1 183 ? -14.323 7.479 9.310 1.00 93.38 183 MET A N 1
ATOM 1486 C CA . MET A 1 183 ? -12.996 7.689 9.890 1.00 93.38 183 MET A CA 1
ATOM 1487 C C . MET A 1 183 ? -11.888 7.019 9.067 1.00 93.38 183 MET A C 1
ATOM 1489 O O . MET A 1 183 ? -10.845 7.629 8.844 1.00 93.38 183 MET A O 1
ATOM 1493 N N . VAL A 1 184 ? -12.112 5.789 8.590 1.00 93.88 184 VAL A N 1
ATOM 1494 C CA . VAL A 1 184 ? -11.142 5.057 7.760 1.00 93.88 184 VAL A CA 1
ATOM 1495 C C . VAL A 1 184 ? -11.015 5.685 6.372 1.00 93.88 184 VAL A C 1
ATOM 1497 O O . VAL A 1 184 ? -9.902 5.891 5.893 1.00 93.88 184 VAL A O 1
ATOM 1500 N N . MET A 1 185 ? -12.139 5.993 5.719 1.00 93.81 185 MET A N 1
ATOM 1501 C CA . MET A 1 185 ? -12.130 6.546 4.363 1.00 93.81 185 MET A CA 1
ATOM 1502 C C . MET A 1 185 ? -11.563 7.962 4.336 1.00 93.81 185 MET A C 1
ATOM 1504 O O . MET A 1 185 ? -10.617 8.224 3.596 1.00 93.81 185 MET A O 1
ATOM 1508 N N . PHE A 1 186 ? -12.107 8.866 5.152 1.00 94.44 186 PHE A N 1
ATOM 1509 C CA . PHE A 1 186 ? -11.647 10.250 5.180 1.00 94.44 186 PHE A CA 1
ATOM 1510 C C . PHE A 1 186 ? -10.256 10.365 5.787 1.00 94.44 186 PHE A C 1
ATOM 1512 O O . PHE A 1 186 ? -9.445 11.104 5.255 1.00 94.44 186 PHE A O 1
ATOM 1519 N N . GLY A 1 187 ? -9.914 9.557 6.793 1.00 92.31 187 GLY A N 1
ATOM 1520 C CA . GLY A 1 187 ? -8.561 9.559 7.342 1.00 92.31 187 GLY A CA 1
ATOM 1521 C C . GLY A 1 187 ? -7.487 9.115 6.341 1.00 92.31 187 GLY A C 1
ATOM 1522 O O . GLY A 1 187 ? -6.374 9.624 6.392 1.00 92.31 187 GLY A O 1
ATOM 1523 N N . ALA A 1 188 ? -7.800 8.202 5.414 1.00 92.94 188 ALA A N 1
ATOM 1524 C CA . ALA A 1 188 ? -6.878 7.840 4.333 1.00 92.94 188 ALA A CA 1
ATOM 1525 C C . ALA A 1 188 ? -6.787 8.931 3.251 1.00 92.94 188 ALA A C 1
ATOM 1527 O O . ALA A 1 188 ? -5.719 9.153 2.692 1.00 92.94 188 ALA A O 1
ATOM 1528 N N . ILE A 1 189 ? -7.902 9.607 2.956 1.00 89.88 189 ILE A N 1
ATOM 1529 C CA . ILE A 1 189 ? -7.952 10.729 2.007 1.00 89.88 189 ILE A CA 1
ATOM 1530 C C . ILE A 1 189 ? -7.157 11.921 2.551 1.00 89.88 189 ILE A C 1
ATOM 1532 O O . ILE A 1 189 ? -6.348 12.492 1.825 1.00 89.88 189 ILE A O 1
ATOM 1536 N N . ASP A 1 190 ? -7.350 12.265 3.821 1.00 90.19 190 ASP A N 1
ATOM 1537 C CA . ASP A 1 190 ? -6.662 13.374 4.477 1.00 90.19 190 ASP A CA 1
ATOM 1538 C C . ASP A 1 190 ? -5.143 13.143 4.520 1.00 90.19 190 ASP A C 1
ATOM 1540 O O . ASP A 1 190 ? -4.393 14.078 4.276 1.00 90.19 190 ASP A O 1
ATOM 1544 N N . ASP A 1 191 ? -4.682 11.908 4.750 1.00 87.75 191 ASP A N 1
ATOM 1545 C CA . ASP A 1 191 ? -3.253 11.537 4.703 1.00 87.75 191 ASP A CA 1
ATOM 1546 C C . ASP A 1 191 ? -2.676 11.568 3.275 1.00 87.75 191 ASP A C 1
ATOM 1548 O O . ASP A 1 191 ? -1.486 11.790 3.082 1.00 87.75 191 ASP A O 1
ATOM 1552 N N . PHE A 1 192 ? -3.515 11.371 2.254 1.00 82.81 192 PHE A N 1
ATOM 1553 C CA . PHE A 1 192 ? -3.088 11.451 0.856 1.00 82.81 192 PHE A CA 1
ATOM 1554 C C . PHE A 1 192 ? -2.972 12.894 0.342 1.00 82.81 192 PHE A C 1
ATOM 1556 O O . PHE A 1 192 ? -2.127 13.180 -0.506 1.00 82.81 192 PHE A O 1
ATOM 1563 N N . PHE A 1 193 ? -3.850 13.795 0.798 1.00 81.00 193 PHE A N 1
ATOM 1564 C CA . PHE A 1 193 ? -3.929 15.178 0.305 1.00 81.00 193 PHE A CA 1
ATOM 1565 C C . PHE A 1 193 ? -3.355 16.238 1.260 1.00 81.00 193 PHE A C 1
ATOM 1567 O O . PHE A 1 193 ? -3.210 17.388 0.834 1.00 81.00 193 PHE A O 1
ATOM 1574 N N . GLY A 1 194 ? -3.085 15.891 2.521 1.00 69.19 194 GLY A N 1
ATOM 1575 C CA . GLY A 1 194 ? -2.573 16.784 3.570 1.00 69.19 194 GLY A CA 1
ATOM 1576 C C . GLY A 1 194 ? -1.063 16.730 3.734 1.00 69.19 194 GLY A C 1
ATOM 1577 O O . GLY A 1 194 ? -0.481 17.815 3.969 1.00 69.19 194 GLY A O 1
#

Secondary structure (DSSP, 8-state):
-PPP-PPTT------HHHIIIIIIHHHHTTPPPSS--S----GGGS-TTGGGHHHHHHHHHHHTT--HHHHHHHHHHHHS-HHHHHHHHHHHHHHHHHHHHHSPPPP-----------GGGEEEHHHHHHHHHHT--S-HHHHHHHHHHHHHS---SEEE--HHHHSSS----HHHHHHHHHHHHHHHHHHHH-

Sequence (194 aa):
MAPVSLPPGFRFHPKDEELVAYYLKRKINGCKIELEIILEVDLYKCEPWDLLVPLLRIVSAHLSTFSVEDLVLLWSQLKFNLGSYVVCSVLMVFLGRLYFMTRSRNIYLVDFACYKPKPELMYSKELFMERSRLHKIFTEDNLDFQQKIVGRSGIGHMSYFPEAILCVPANLCMAEAIKEAEMVMFGAIDDFFG

Organism: NCBI:txid205694

Foldseek 3Di:
DDDDDDPPPDDPDDDPCCCVVPVVVCVVVVHDDPDPPADDDDPVPDDPCNVCVVVVVVVVVVVVVDDPVNVVVVVVVCVPDPVVVVVVVVVCVVVVVVCVVPDDDRDDDDDFFFFDDDPVQKDFPVLLLVLVVQLVPDDPVRSVVVNVCSVPVPDDRIDGDQPQSNDVNHNPDPVSVVVVVCSGVVSRVVRVPD

InterPro domains:
  IPR003441 NAC domain [PF02365] (7-52)
  IPR003441 NAC domain [PS51005] (6-172)
  IPR012392 Very-long-chain 3-ketoacyl-CoA synthase [PTHR31561] (57-193)
  IPR013601 FAE1/Type III polyketide synthase-like protein [PF08392] (99-193)
  IPR016039 Thiolase-like [SSF53901] (93-191)
  IPR036093 NAC domain superfamily [G3DSA:2.170.150.80] (15-108)
  IPR036093 NAC domain superfamily [SSF101941] (4-52)